Protein AF-0000000078785345 (afdb_homodimer)

Structure (mmCIF, N/CA/C/O backbone):
data_AF-0000000078785345-model_v1
#
loop_
_entity.id
_entity.type
_entity.pdbx_description
1 polymer 'Uncharacterized protein'
#
loop_
_atom_site.group_PDB
_atom_site.id
_atom_site.type_symbol
_atom_site.label_atom_id
_atom_site.label_alt_id
_atom_site.label_comp_id
_atom_site.label_asym_id
_atom_site.label_entity_id
_atom_site.label_seq_id
_atom_site.pdbx_PDB_ins_code
_atom_site.Cartn_x
_atom_site.Cartn_y
_atom_site.Cartn_z
_atom_site.occupancy
_atom_site.B_iso_or_equiv
_atom_site.auth_seq_id
_atom_site.auth_comp_id
_atom_site.auth_asym_id
_atom_site.auth_atom_id
_atom_site.pdbx_PDB_model_num
ATOM 1 N N . MET A 1 1 ? 8.594 7.16 7.617 1 77.56 1 MET A N 1
ATOM 2 C CA . MET A 1 1 ? 7.262 6.992 7.043 1 77.56 1 MET A CA 1
ATOM 3 C C . MET A 1 1 ? 7.348 6.438 5.625 1 77.56 1 MET A C 1
ATOM 5 O O . MET A 1 1 ? 8.234 6.816 4.859 1 77.56 1 MET A O 1
ATOM 9 N N . ARG A 1 2 ? 6.469 5.535 5.301 1 73.75 2 ARG A N 1
ATOM 10 C CA . ARG A 1 2 ? 6.383 5.055 3.926 1 73.75 2 ARG A CA 1
ATOM 11 C C . ARG A 1 2 ? 6.09 6.199 2.963 1 73.75 2 ARG A C 1
ATOM 13 O O . ARG A 1 2 ? 5.27 7.074 3.26 1 73.75 2 ARG A O 1
ATOM 20 N N . ASP A 1 3 ? 6.824 6.133 1.825 1 77.38 3 ASP A N 1
ATOM 21 C CA . ASP A 1 3 ? 6.699 7.203 0.842 1 77.38 3 ASP A CA 1
ATOM 22 C C . ASP A 1 3 ? 5.25 7.367 0.387 1 77.38 3 ASP A C 1
ATOM 24 O O . ASP A 1 3 ? 4.77 8.492 0.212 1 77.38 3 ASP A O 1
ATOM 28 N N . THR A 1 4 ? 4.562 6.332 0.234 1 73.81 4 THR A N 1
ATOM 29 C CA . THR A 1 4 ? 3.178 6.352 -0.228 1 73.81 4 THR A CA 1
ATOM 30 C C . THR A 1 4 ? 2.289 7.102 0.761 1 73.81 4 THR A C 1
ATOM 32 O O . THR A 1 4 ? 1.428 7.883 0.359 1 73.81 4 THR A O 1
ATOM 35 N N . LEU A 1 5 ? 2.523 6.875 2.047 1 80.56 5 LEU A N 1
ATOM 36 C CA . LEU A 1 5 ? 1.732 7.547 3.072 1 80.56 5 LEU A CA 1
ATOM 37 C C . LEU A 1 5 ? 2.027 9.039 3.092 1 80.56 5 LEU A C 1
ATOM 39 O O . LEU A 1 5 ? 1.111 9.859 3.213 1 80.56 5 LEU A O 1
ATOM 43 N N . TYR A 1 6 ? 3.34 9.305 2.969 1 86.31 6 TYR A N 1
ATOM 44 C CA . TYR A 1 6 ? 3.766 10.695 2.949 1 86.31 6 TYR A CA 1
ATOM 45 C C . TYR A 1 6 ? 3.131 11.445 1.783 1 86.31 6 TYR A C 1
ATOM 47 O O . TYR A 1 6 ? 2.586 12.539 1.961 1 86.31 6 TYR A O 1
ATOM 55 N N . ARG A 1 7 ? 3.154 10.828 0.594 1 85 7 ARG A N 1
ATOM 56 C CA . ARG A 1 7 ? 2.602 11.438 -0.608 1 85 7 ARG A CA 1
ATOM 57 C C . ARG A 1 7 ? 1.09 11.602 -0.497 1 85 7 ARG A C 1
ATOM 59 O O . ARG A 1 7 ? 0.527 12.586 -0.97 1 85 7 ARG A O 1
ATOM 66 N N . GLN A 1 8 ? 0.462 10.664 0.1 1 82.19 8 GLN A N 1
ATOM 67 C CA . GLN A 1 8 ? -0.981 10.758 0.297 1 82.19 8 GLN A CA 1
ATOM 68 C C . GLN A 1 8 ? -1.336 11.914 1.23 1 82.19 8 GLN A C 1
ATOM 70 O O . GLN A 1 8 ? -2.311 12.625 0.998 1 82.19 8 GLN A O 1
ATOM 75 N N . MET A 1 9 ? -0.546 12.008 2.287 1 89.88 9 MET A N 1
ATOM 76 C CA . MET A 1 9 ? -0.769 13.117 3.213 1 89.88 9 MET A CA 1
ATOM 77 C C . MET A 1 9 ? -0.655 14.461 2.496 1 89.88 9 MET A C 1
ATOM 79 O O . MET A 1 9 ? -1.538 15.312 2.617 1 89.88 9 MET A O 1
ATOM 83 N N . VAL A 1 10 ? 0.41 14.57 1.732 1 90.38 10 VAL A N 1
ATOM 84 C CA . VAL A 1 10 ? 0.648 15.805 0.986 1 90.38 10 VAL A CA 1
ATOM 85 C C . VAL A 1 10 ? -0.497 16.047 0.004 1 90.38 10 VAL A C 1
ATOM 87 O O . VAL A 1 10 ? -0.98 17.172 -0.133 1 90.38 10 VAL A O 1
ATOM 90 N N . TYR A 1 11 ? -0.892 14.977 -0.67 1 83.38 11 TYR A N 1
ATOM 91 C CA . TYR A 1 11 ? -1.997 15.062 -1.619 1 83.38 11 TYR A CA 1
ATOM 92 C C . TYR A 1 11 ? -3.254 15.602 -0.948 1 83.38 11 TYR A C 1
ATOM 94 O O . TYR A 1 11 ? -3.906 16.5 -1.475 1 83.38 11 TYR A O 1
ATOM 102 N N . TRP A 1 12 ? -3.588 15.102 0.213 1 85.44 12 TRP A N 1
ATOM 103 C CA . TRP A 1 12 ? -4.809 15.508 0.901 1 85.44 12 TRP A CA 1
ATOM 104 C C . TRP A 1 12 ? -4.738 16.969 1.316 1 85.44 12 TRP A C 1
ATOM 106 O O . TRP A 1 12 ? -5.734 17.703 1.229 1 85.44 12 TRP A O 1
ATOM 116 N N . ILE A 1 13 ? -3.635 17.406 1.822 1 92.75 13 ILE A N 1
ATOM 117 C CA . ILE A 1 13 ? -3.473 18.797 2.252 1 92.75 13 ILE A CA 1
ATOM 118 C C . ILE A 1 13 ? -3.652 19.734 1.059 1 92.75 13 ILE A C 1
ATOM 120 O O . ILE A 1 13 ? -4.312 20.766 1.167 1 92.75 13 ILE A O 1
ATOM 124 N N . ARG A 1 14 ? -3.094 19.312 -0.095 1 89.5 14 ARG A N 1
ATOM 125 C CA . ARG A 1 14 ? -3.203 20.125 -1.302 1 89.5 14 ARG A CA 1
ATOM 126 C C . ARG A 1 14 ? -4.641 20.156 -1.812 1 89.5 14 ARG A C 1
ATOM 128 O O . ARG A 1 14 ? -5.141 21.203 -2.213 1 89.5 14 ARG A O 1
ATOM 135 N N . GLU A 1 15 ? -5.262 19 -1.769 1 81.06 15 GLU A N 1
ATOM 136 C CA . GLU A 1 15 ? -6.582 18.828 -2.371 1 81.06 15 GLU A CA 1
ATOM 137 C C . GLU A 1 15 ? -7.652 19.562 -1.56 1 81.06 15 GLU A C 1
ATOM 139 O O . GLU A 1 15 ? -8.578 20.141 -2.127 1 81.06 15 GLU A O 1
ATOM 144 N N . TYR A 1 16 ? -7.527 19.547 -0.223 1 85 16 TYR A N 1
ATOM 145 C CA . TYR A 1 16 ? -8.617 20.016 0.625 1 85 16 TYR A CA 1
ATOM 146 C C . TYR A 1 16 ? -8.164 21.203 1.475 1 85 16 TYR A C 1
ATOM 148 O O . TYR A 1 16 ? -8.719 21.453 2.551 1 85 16 TYR A O 1
ATOM 156 N N . ARG A 1 17 ? -7.195 21.922 1.014 1 90 17 ARG A N 1
ATOM 157 C CA . ARG A 1 17 ? -6.648 23.031 1.794 1 90 17 ARG A CA 1
ATOM 158 C C . ARG A 1 17 ? -7.688 24.125 1.99 1 90 17 ARG A C 1
ATOM 160 O O . ARG A 1 17 ? -8.5 24.391 1.097 1 90 17 ARG A O 1
ATOM 167 N N . THR A 1 18 ? -7.645 24.766 3.082 1 90.69 18 THR A N 1
ATOM 168 C CA . THR A 1 18 ? -8.492 25.906 3.396 1 90.69 18 THR A CA 1
ATOM 169 C C . THR A 1 18 ? -7.656 27.156 3.588 1 90.69 18 THR A C 1
ATOM 171 O O . THR A 1 18 ? -7.812 28.141 2.848 1 90.69 18 THR A O 1
ATOM 174 N N . TRP A 1 19 ? -6.707 27.141 4.5 1 93.56 19 TRP A N 1
ATOM 175 C CA . TRP A 1 19 ? -5.945 28.359 4.785 1 93.56 19 TRP A CA 1
ATOM 176 C C . TRP A 1 19 ? -4.453 28.047 4.875 1 93.56 19 TRP A C 1
ATOM 178 O O . TRP A 1 19 ? -3.629 28.969 4.902 1 93.56 19 TRP A O 1
ATOM 188 N N . ILE A 1 20 ? -4.09 26.766 4.938 1 95.44 20 ILE A N 1
ATOM 189 C CA . ILE A 1 20 ? -2.703 26.328 4.953 1 95.44 20 ILE A CA 1
ATOM 190 C C . ILE A 1 20 ? -2.383 25.578 3.664 1 95.44 20 ILE A C 1
ATOM 192 O O . ILE A 1 20 ? -3.189 24.766 3.189 1 95.44 20 ILE A O 1
ATOM 196 N N . GLU A 1 21 ? -1.239 25.828 3.029 1 95.88 21 GLU A N 1
ATOM 197 C CA . GLU A 1 21 ? -0.808 25.141 1.822 1 95.88 21 GLU A CA 1
ATOM 198 C C . GLU A 1 21 ? 0.562 24.484 2.018 1 95.88 21 GLU A C 1
ATOM 200 O O . GLU A 1 21 ? 1.302 24.859 2.934 1 95.88 21 GLU A O 1
ATOM 205 N N . VAL A 1 22 ? 0.845 23.484 1.19 1 95.38 22 VAL A N 1
ATOM 206 C CA . VAL A 1 22 ? 2.168 22.875 1.138 1 95.38 22 VAL A CA 1
ATOM 207 C C . VAL A 1 22 ? 3.082 23.688 0.228 1 95.38 22 VAL A C 1
ATOM 209 O O . VAL A 1 22 ? 2.789 23.859 -0.958 1 95.38 22 VAL A O 1
ATOM 212 N N . VAL A 1 23 ? 4.172 24.172 0.822 1 96.56 23 VAL A N 1
ATOM 213 C CA . VAL A 1 23 ? 5.141 24.953 0.063 1 96.56 23 VAL A CA 1
ATOM 214 C C . VAL A 1 23 ? 6.207 24.031 -0.522 1 96.56 23 VAL A C 1
ATOM 216 O O . VAL A 1 23 ? 6.641 24.219 -1.661 1 96.56 23 VAL A O 1
ATOM 219 N N . ASP A 1 24 ? 6.648 23.125 0.26 1 94.81 24 ASP A N 1
ATOM 220 C CA . ASP A 1 24 ? 7.688 22.188 -0.138 1 94.81 24 ASP A CA 1
ATOM 221 C C . ASP A 1 24 ? 7.504 20.844 0.558 1 94.81 24 ASP A C 1
ATOM 223 O O . ASP A 1 24 ? 7.242 20.797 1.762 1 94.81 24 ASP A O 1
ATOM 227 N N . ASP A 1 25 ? 7.543 19.797 -0.196 1 93.62 25 ASP A N 1
ATOM 228 C CA . ASP A 1 25 ? 7.371 18.453 0.371 1 93.62 25 ASP A CA 1
ATOM 229 C C . ASP A 1 25 ? 8.586 17.578 0.081 1 93.62 25 ASP A C 1
ATOM 231 O O . ASP A 1 25 ? 8.539 16.359 0.279 1 93.62 25 ASP A O 1
ATOM 235 N N . ASN A 1 26 ? 9.672 18.125 -0.452 1 89.38 26 ASN A N 1
ATOM 236 C CA . ASN A 1 26 ? 10.859 17.375 -0.818 1 89.38 26 ASN A CA 1
ATOM 237 C C . ASN A 1 26 ? 12.133 18.109 -0.419 1 89.38 26 ASN A C 1
ATOM 239 O O . ASN A 1 26 ? 13.148 18.031 -1.111 1 89.38 26 ASN A O 1
ATOM 243 N N . PHE A 1 27 ? 11.969 18.797 0.661 1 88.19 27 PHE A N 1
ATOM 244 C CA . PHE A 1 27 ? 13.062 19.547 1.272 1 88.19 27 PHE A CA 1
ATOM 245 C C . PHE A 1 27 ? 13.766 18.703 2.33 1 88.19 27 PHE A C 1
ATOM 247 O O . PHE A 1 27 ? 13.117 18.078 3.162 1 88.19 27 PHE A O 1
ATOM 254 N N . TYR A 1 28 ? 15.156 18.516 2.135 1 90.06 28 TYR A N 1
ATOM 255 C CA . TYR A 1 28 ? 15.898 17.766 3.139 1 90.06 28 TYR A CA 1
ATOM 256 C C . TYR A 1 28 ? 16.719 18.688 4.031 1 90.06 28 TYR A C 1
ATOM 258 O O . TYR A 1 28 ? 17.328 19.641 3.547 1 90.06 28 TYR A O 1
ATOM 266 N N . LYS A 1 29 ? 16.656 18.484 5.324 1 90.88 29 LYS A N 1
ATOM 267 C CA . LYS A 1 29 ? 17.344 19.312 6.32 1 90.88 29 LYS A CA 1
ATOM 268 C C . LYS A 1 29 ? 17.953 18.438 7.418 1 90.88 29 LYS A C 1
ATOM 270 O O . LYS A 1 29 ? 17.438 17.359 7.719 1 90.88 29 LYS A O 1
ATOM 275 N N . GLU A 1 30 ? 19.031 18.922 7.922 1 91.69 30 GLU A N 1
ATOM 276 C CA . GLU A 1 30 ? 19.672 18.234 9.039 1 91.69 30 GLU A CA 1
ATOM 277 C C . GLU A 1 30 ? 19.062 18.672 10.367 1 91.69 30 GLU A C 1
ATOM 279 O O . GLU A 1 30 ? 18.781 19.859 10.586 1 91.69 30 GLU A O 1
ATOM 284 N N . TYR A 1 31 ? 18.75 17.703 11.195 1 91.81 31 TYR A N 1
ATOM 285 C CA . TYR A 1 31 ? 18.203 17.953 12.523 1 91.81 31 TYR A CA 1
ATOM 286 C C . TYR A 1 31 ? 19.062 17.297 13.602 1 91.81 31 TYR A C 1
ATOM 288 O O . TYR A 1 31 ? 19.594 16.203 13.398 1 91.81 31 TYR A O 1
ATOM 296 N N . 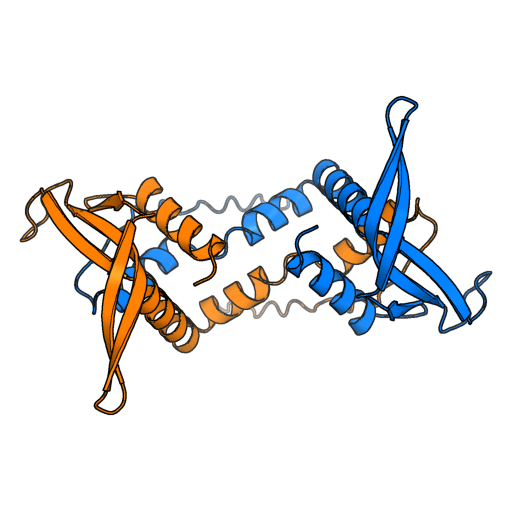ALA A 1 32 ? 19.188 18.047 14.703 1 91.25 32 ALA A N 1
ATOM 297 C CA . ALA A 1 32 ? 19.859 17.469 15.875 1 91.25 32 ALA A CA 1
ATOM 298 C C . ALA A 1 32 ? 18.859 16.781 16.797 1 91.25 32 ALA A C 1
ATOM 300 O O . ALA A 1 32 ? 17.844 17.359 17.172 1 91.25 32 ALA A O 1
ATOM 301 N N . LEU A 1 33 ? 19.062 15.469 17 1 88.12 33 LEU A N 1
ATOM 302 C CA . LEU A 1 33 ? 18.219 14.695 17.906 1 88.12 33 LEU A CA 1
ATOM 303 C C . LEU A 1 33 ? 18.984 14.312 19.172 1 88.12 33 LEU A C 1
ATOM 305 O O . LEU A 1 33 ? 20.141 13.875 19.094 1 88.12 33 LEU A O 1
ATOM 309 N N . SER A 1 34 ? 18.438 14.688 20.266 1 86.69 34 SER A N 1
ATOM 310 C CA . SER A 1 34 ? 19.078 14.328 21.531 1 86.69 34 SER A CA 1
ATOM 311 C C . SER A 1 34 ? 18.578 12.984 22.047 1 86.69 34 SER A C 1
ATOM 313 O O . SER A 1 34 ? 17.375 12.773 22.203 1 86.69 34 SER A O 1
ATOM 315 N N . ARG A 1 35 ? 19.469 12.039 22.016 1 78.94 35 ARG A N 1
ATOM 316 C CA . ARG A 1 35 ? 19.156 10.727 22.578 1 78.94 35 ARG A CA 1
ATOM 317 C C . ARG A 1 35 ? 20.156 10.328 23.656 1 78.94 35 ARG A C 1
ATOM 319 O O . ARG A 1 35 ? 21.359 10.25 23.391 1 78.94 35 ARG A O 1
ATOM 326 N N . ASN A 1 36 ? 19.594 10.055 24.859 1 85.06 36 ASN A N 1
ATOM 327 C CA . ASN A 1 36 ? 20.391 9.602 25.984 1 85.06 36 ASN A CA 1
ATOM 328 C C . ASN A 1 36 ? 21.609 10.5 26.203 1 85.06 36 ASN A C 1
ATOM 330 O O . ASN A 1 36 ? 22.719 10.016 26.375 1 85.06 36 ASN A O 1
ATOM 334 N N . GLY A 1 37 ? 21.5 11.766 26.094 1 83.69 37 GLY A N 1
ATOM 335 C CA . GLY A 1 37 ? 22.578 12.688 26.406 1 83.69 37 GLY A CA 1
ATOM 336 C C . GLY A 1 37 ? 23.484 12.953 25.219 1 83.69 37 GLY A C 1
ATOM 337 O O . GLY A 1 37 ? 24.406 13.766 25.312 1 83.69 37 GLY A O 1
ATOM 338 N N . TYR A 1 38 ? 23.297 12.211 24.156 1 89.75 38 TYR A N 1
ATOM 339 C CA . TYR A 1 38 ? 24.094 12.43 22.953 1 89.75 38 TYR A CA 1
ATOM 340 C C . TYR A 1 38 ? 23.266 13.094 21.859 1 89.75 38 TYR A C 1
ATOM 342 O O . TYR A 1 38 ? 22.047 12.891 21.797 1 89.75 38 TYR A O 1
ATOM 350 N N . ILE A 1 39 ? 23.969 13.961 21.156 1 89.94 39 ILE A N 1
ATOM 351 C CA . ILE A 1 39 ? 23.312 14.617 20.031 1 89.94 39 ILE A CA 1
ATOM 352 C C . ILE A 1 39 ? 23.641 13.891 18.734 1 89.94 39 ILE A C 1
ATOM 354 O O . ILE A 1 39 ? 24.812 13.68 18.422 1 89.94 39 ILE A O 1
ATOM 358 N N . ASN A 1 40 ? 22.656 13.422 18.125 1 88.44 40 ASN A N 1
ATOM 359 C CA . ASN A 1 40 ? 22.781 12.828 16.797 1 88.44 40 ASN A CA 1
ATOM 360 C C . ASN A 1 40 ? 22.156 13.711 15.734 1 88.44 40 ASN A C 1
ATOM 362 O O . ASN A 1 40 ? 21.141 14.383 15.984 1 88.44 40 ASN A O 1
ATOM 366 N N . TYR A 1 41 ? 22.938 13.703 14.562 1 88.81 41 TYR A N 1
ATOM 367 C CA . TYR A 1 41 ? 22.406 14.469 13.438 1 88.81 41 TYR A CA 1
ATOM 368 C C . TYR A 1 41 ? 21.781 13.547 12.391 1 88.81 41 TYR A C 1
ATOM 370 O O . TYR A 1 41 ? 22.328 12.484 12.094 1 88.81 41 TYR A O 1
ATOM 378 N N . ILE A 1 42 ? 20.562 13.984 12.008 1 89.5 42 ILE A N 1
ATOM 379 C CA . ILE A 1 42 ? 19.906 13.203 10.961 1 89.5 42 ILE A CA 1
ATOM 380 C C . ILE A 1 42 ? 19.438 14.133 9.844 1 89.5 42 ILE A C 1
ATOM 382 O O . ILE A 1 42 ? 19.047 15.273 10.094 1 89.5 42 ILE A O 1
ATOM 386 N N . VAL A 1 43 ? 19.594 13.609 8.625 1 90.06 43 VAL A N 1
ATOM 387 C CA . VAL A 1 43 ? 18.984 14.297 7.496 1 90.06 43 VAL A CA 1
ATOM 388 C C . VAL A 1 43 ? 17.578 13.742 7.254 1 90.06 43 VAL A C 1
ATOM 390 O O . VAL A 1 43 ? 17.391 12.531 7.121 1 90.06 43 VAL A O 1
ATOM 393 N N . SER A 1 44 ? 16.609 14.648 7.293 1 90.94 44 SER A N 1
ATOM 394 C CA . SER A 1 44 ? 15.219 14.219 7.148 1 90.94 44 SER A CA 1
ATOM 395 C C . SER A 1 44 ? 14.508 15.023 6.066 1 90.94 44 SER A C 1
ATOM 397 O O . SER A 1 44 ? 14.703 16.234 5.953 1 90.94 44 SER A O 1
ATOM 399 N N . ARG A 1 45 ? 13.766 14.258 5.238 1 90.94 45 ARG A N 1
ATOM 400 C CA . ARG A 1 45 ? 12.781 14.961 4.426 1 90.94 45 ARG A CA 1
ATOM 401 C C . ARG A 1 45 ? 11.883 15.836 5.293 1 90.94 45 ARG A C 1
ATOM 403 O O . ARG A 1 45 ? 11.469 15.422 6.383 1 90.94 45 ARG A O 1
ATOM 410 N N . THR A 1 46 ? 11.617 17.109 4.852 1 95.25 46 THR A N 1
ATOM 411 C CA . THR A 1 46 ? 10.93 18.078 5.691 1 95.25 46 THR A CA 1
ATOM 412 C C . THR A 1 46 ? 9.766 18.719 4.938 1 95.25 46 THR A C 1
ATOM 414 O O . THR A 1 46 ? 9.953 19.234 3.83 1 95.25 46 THR A O 1
ATOM 417 N N . LEU A 1 47 ? 8.562 18.594 5.531 1 96.56 47 LEU A N 1
ATOM 418 C CA . LEU A 1 47 ? 7.371 19.219 4.973 1 96.56 47 LEU A CA 1
ATOM 419 C C . LEU A 1 47 ? 7.281 20.688 5.383 1 96.56 47 LEU A C 1
ATOM 421 O O . LEU A 1 47 ? 7.41 21.016 6.562 1 96.56 47 LEU A O 1
ATOM 425 N N . VAL A 1 48 ? 7.113 21.516 4.441 1 96.88 48 VAL A N 1
ATOM 426 C CA . VAL A 1 48 ? 6.969 22.953 4.73 1 96.88 48 VAL A CA 1
ATOM 427 C C . VAL A 1 48 ? 5.535 23.391 4.438 1 96.88 48 VAL A C 1
ATOM 429 O O . VAL A 1 48 ? 5.055 23.25 3.309 1 96.88 48 VAL A O 1
ATOM 432 N N . LEU A 1 49 ? 4.871 23.875 5.496 1 97.25 49 LEU A N 1
ATOM 433 C CA . LEU A 1 49 ? 3.521 24.422 5.395 1 97.25 49 LEU A CA 1
ATOM 434 C C . LEU A 1 49 ? 3.531 25.938 5.543 1 97.25 49 LEU A C 1
ATOM 436 O O . LEU A 1 49 ? 4.41 26.5 6.203 1 97.25 49 LEU A O 1
ATOM 440 N N . ARG A 1 50 ? 2.559 26.578 4.898 1 97.38 50 ARG A N 1
ATOM 441 C CA . ARG A 1 50 ? 2.471 28.031 4.957 1 97.38 50 ARG A CA 1
ATOM 442 C C . ARG A 1 50 ? 1.019 28.484 5.035 1 97.38 50 ARG A C 1
ATOM 444 O O . ARG A 1 50 ? 0.146 27.922 4.375 1 97.38 50 ARG A O 1
ATOM 451 N N . VAL A 1 51 ? 0.827 29.516 5.82 1 95.81 51 VAL A N 1
ATOM 452 C CA . VAL A 1 51 ? -0.465 30.203 5.84 1 95.81 51 VAL A CA 1
ATOM 453 C C . VAL A 1 51 ? -0.661 30.984 4.539 1 95.81 51 VAL A C 1
ATOM 455 O O . VAL A 1 51 ? 0.1 31.906 4.242 1 95.81 51 VAL A O 1
ATOM 458 N N . TYR A 1 52 ? -1.67 30.609 3.76 1 94.88 52 TYR A N 1
ATOM 459 C CA . TYR A 1 52 ? -1.846 31.328 2.5 1 94.88 52 TYR A CA 1
ATOM 460 C C . TYR A 1 52 ? -3.086 32.219 2.547 1 94.88 52 TYR A C 1
ATOM 462 O O . TYR A 1 52 ? -3.279 33.062 1.674 1 94.88 52 TYR A O 1
ATOM 470 N N . LYS A 1 53 ? -3.916 32.031 3.576 1 93.12 53 LYS A N 1
ATOM 471 C CA . LYS A 1 53 ? -5.035 32.906 3.92 1 93.12 53 LYS A CA 1
ATOM 472 C C . LYS A 1 53 ? -5.051 33.219 5.414 1 93.12 53 LYS A C 1
ATOM 474 O O . LYS A 1 53 ? -4.953 32.312 6.242 1 93.12 53 LYS A O 1
ATOM 479 N N . ASP A 1 54 ? -5.23 34.469 5.727 1 90 54 ASP A N 1
ATOM 480 C CA . ASP A 1 54 ? -5.246 34.875 7.133 1 90 54 ASP A CA 1
ATOM 481 C C . ASP A 1 54 ? -6.305 34.094 7.91 1 90 54 ASP A C 1
ATOM 483 O O . ASP A 1 54 ? -7.406 33.875 7.41 1 90 54 ASP A O 1
ATOM 487 N N . LYS A 1 55 ? -5.793 33.719 9.109 1 89.88 55 LYS A N 1
ATOM 488 C CA . LYS A 1 55 ? -6.707 33 10 1 89.88 55 LYS A CA 1
ATOM 489 C C . LYS A 1 55 ? -6.418 33.344 11.461 1 89.88 55 LYS A C 1
ATOM 491 O O . LYS A 1 55 ? -5.461 32.812 12.047 1 89.88 55 LYS A O 1
ATOM 496 N N . GLY A 1 56 ? -7.25 34.125 11.992 1 89.38 56 GLY A N 1
ATOM 497 C CA . GLY A 1 56 ? -7.059 34.5 13.375 1 89.38 56 GLY A CA 1
ATOM 498 C C . GLY A 1 56 ? -5.707 35.156 13.633 1 89.38 56 GLY A C 1
ATOM 499 O O . GLY A 1 56 ? -5.355 36.156 12.992 1 89.38 56 GLY A O 1
ATOM 500 N N . SER A 1 57 ? -5 34.438 14.469 1 91.25 57 SER A N 1
ATOM 501 C CA . SER A 1 57 ? -3.701 34.938 14.891 1 91.25 57 SER A CA 1
ATOM 502 C C . SER A 1 57 ? -2.605 34.562 13.914 1 91.25 57 SER A C 1
ATOM 504 O O . SER A 1 57 ? -1.454 34.969 14.055 1 91.25 57 SER A O 1
ATOM 506 N N . TYR A 1 58 ? -2.926 33.812 12.922 1 92.19 58 TYR A N 1
ATOM 507 C CA . TYR A 1 58 ? -1.929 33.344 11.953 1 92.19 58 TYR A CA 1
ATOM 508 C C . TYR A 1 58 ? -1.915 34.25 10.734 1 92.19 58 TYR A C 1
ATOM 510 O O . TYR A 1 58 ? -2.91 34.344 10.008 1 92.19 58 TYR A O 1
ATOM 518 N N . ALA A 1 59 ? -0.866 34.906 10.555 1 94 59 ALA A N 1
ATOM 519 C CA . ALA A 1 59 ? -0.728 35.844 9.43 1 94 59 ALA A CA 1
ATOM 520 C C . ALA A 1 59 ? -0.323 35.094 8.156 1 94 59 ALA A C 1
ATOM 522 O O . ALA A 1 59 ? 0.442 34.125 8.211 1 94 59 ALA A O 1
ATOM 523 N N . LYS A 1 60 ? -0.799 35.625 7.113 1 95.25 60 LYS A N 1
ATOM 524 C CA . LYS A 1 60 ? -0.37 35.094 5.816 1 95.25 60 LYS A CA 1
ATOM 525 C C . LYS A 1 60 ? 1.151 35.125 5.695 1 95.25 60 LYS A C 1
ATOM 527 O O . LYS A 1 60 ? 1.802 36.094 6.09 1 95.25 60 LYS A O 1
ATOM 532 N N . GLY A 1 61 ? 1.674 33.969 5.207 1 95.19 61 GLY A N 1
ATOM 533 C CA . GLY A 1 61 ? 3.113 33.906 5.012 1 95.19 61 GLY A CA 1
ATOM 534 C C . GLY A 1 61 ? 3.828 33.156 6.113 1 95.19 61 GLY A C 1
ATOM 535 O O . GLY A 1 61 ? 4.961 32.688 5.934 1 95.19 61 GLY A O 1
ATOM 536 N N . MET A 1 62 ? 3.176 33.031 7.383 1 95.88 62 MET A N 1
ATOM 537 C CA . MET A 1 62 ? 3.744 32.219 8.453 1 95.88 62 MET A CA 1
ATOM 538 C C . MET A 1 62 ? 3.965 30.797 7.984 1 95.88 62 MET A C 1
ATOM 540 O O . MET A 1 62 ? 3.125 30.219 7.281 1 95.88 62 MET A O 1
ATOM 544 N N . THR A 1 63 ? 5.141 30.234 8.359 1 96.31 63 THR A N 1
ATOM 545 C CA . THR A 1 63 ? 5.477 28.906 7.867 1 96.31 63 THR A CA 1
ATOM 546 C C . THR A 1 63 ? 5.793 27.953 9.023 1 96.31 63 THR A C 1
ATOM 548 O O . THR A 1 63 ? 6.184 28.406 10.102 1 96.31 63 THR A O 1
ATOM 551 N N . TRP A 1 64 ? 5.461 26.703 8.875 1 95.75 64 TRP A N 1
ATOM 552 C CA . TRP A 1 64 ? 5.879 25.625 9.758 1 95.75 64 TRP A CA 1
ATOM 553 C C . TRP A 1 64 ? 6.703 24.594 8.992 1 95.75 64 TRP A C 1
ATOM 555 O O . TRP A 1 64 ? 6.422 24.297 7.832 1 95.75 64 TRP A O 1
ATOM 565 N N . THR A 1 65 ? 7.781 24.094 9.578 1 95.56 65 THR A N 1
ATOM 566 C CA . THR A 1 65 ? 8.586 22.984 9.055 1 95.56 65 THR A CA 1
ATOM 567 C C . THR A 1 65 ? 8.398 21.734 9.906 1 95.56 65 THR A C 1
ATOM 569 O O . THR A 1 65 ? 8.562 21.781 11.125 1 95.56 65 THR A O 1
ATOM 572 N N . ILE A 1 66 ? 8.031 20.672 9.266 1 96.56 66 ILE A N 1
ATOM 573 C CA . ILE A 1 66 ? 7.754 19.422 9.969 1 96.56 66 ILE A CA 1
ATOM 574 C C . ILE A 1 66 ? 8.648 18.312 9.414 1 96.56 66 ILE A C 1
ATOM 576 O O . ILE A 1 66 ? 8.375 17.766 8.344 1 96.56 66 ILE A O 1
ATOM 580 N N . PRO A 1 67 ? 9.664 17.953 10.164 1 95.12 67 PRO A N 1
ATOM 581 C CA . PRO A 1 67 ? 10.516 16.859 9.672 1 95.12 67 PRO A CA 1
ATOM 582 C C . PRO A 1 67 ? 9.789 15.516 9.641 1 95.12 67 PRO A C 1
ATOM 584 O O . PRO A 1 67 ? 8.953 15.242 10.5 1 95.12 67 PRO A O 1
ATOM 587 N N . GLU A 1 68 ? 10.172 14.641 8.656 1 94.44 68 GLU A N 1
ATOM 588 C CA . GLU A 1 68 ? 9.508 13.359 8.438 1 94.44 68 GLU A CA 1
ATOM 589 C C . GLU A 1 68 ? 9.594 12.477 9.68 1 94.44 68 GLU A C 1
ATOM 591 O O . GLU A 1 68 ? 8.672 11.711 9.977 1 94.44 68 GLU A O 1
ATOM 596 N N . HIS A 1 69 ? 10.688 12.578 10.445 1 90.94 69 HIS A N 1
ATOM 597 C CA . HIS A 1 69 ? 10.797 11.727 11.625 1 90.94 69 HIS A CA 1
ATOM 598 C C . HIS A 1 69 ? 9.75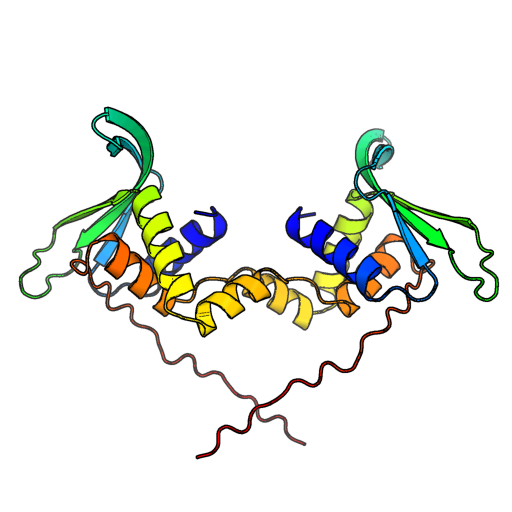 12.102 12.672 1 90.94 69 HIS A C 1
ATOM 600 O O . HIS A 1 69 ? 9.312 11.25 13.445 1 90.94 69 HIS A O 1
ATOM 606 N N . LYS A 1 70 ? 9.328 13.375 12.758 1 94.31 70 LYS A N 1
ATOM 607 C CA . LYS A 1 70 ? 8.234 13.773 13.633 1 94.31 70 LYS A CA 1
ATOM 608 C C . LYS A 1 70 ? 6.898 13.242 13.117 1 94.31 70 LYS A C 1
ATOM 610 O O . LYS A 1 70 ? 6.027 12.859 13.898 1 94.31 70 LYS A O 1
ATOM 615 N N . LEU A 1 71 ? 6.762 13.211 11.773 1 95.38 71 LEU A N 1
ATOM 616 C CA . LEU A 1 71 ? 5.566 12.625 11.172 1 95.38 71 LEU A CA 1
ATOM 617 C C . LEU A 1 71 ? 5.477 11.133 11.469 1 95.38 71 LEU A C 1
ATOM 619 O O . LEU A 1 71 ? 4.395 10.617 11.734 1 95.38 71 LEU A O 1
ATOM 623 N N . ASP A 1 72 ? 6.609 10.461 11.445 1 91.12 72 ASP A N 1
ATOM 624 C CA . ASP A 1 72 ? 6.668 9.039 11.758 1 91.12 72 ASP A CA 1
ATOM 625 C C . ASP A 1 72 ? 6.23 8.773 13.195 1 91.12 72 ASP A C 1
ATOM 627 O O . ASP A 1 72 ? 5.488 7.82 13.453 1 91.12 72 ASP A O 1
ATOM 631 N N . LYS A 1 73 ? 6.711 9.633 14.062 1 92.5 73 LYS A N 1
ATOM 632 C CA . LYS A 1 73 ? 6.336 9.484 15.469 1 92.5 73 LYS A CA 1
ATOM 633 C C . LYS A 1 73 ? 4.844 9.742 15.664 1 92.5 73 LYS A C 1
ATOM 635 O O . LYS A 1 73 ? 4.191 9.047 16.453 1 92.5 73 LYS A O 1
ATOM 640 N N . ALA A 1 74 ? 4.348 10.742 14.992 1 95.62 74 ALA A N 1
ATOM 641 C CA . ALA A 1 74 ? 2.924 11.062 15.055 1 95.62 74 ALA A CA 1
ATOM 642 C C . ALA A 1 74 ? 2.078 9.906 14.516 1 95.62 74 ALA A C 1
ATOM 644 O O . ALA A 1 74 ? 1.047 9.562 15.102 1 95.62 74 ALA A O 1
ATOM 645 N N . LEU A 1 75 ? 2.484 9.281 13.375 1 91.94 75 LEU A N 1
ATOM 646 C CA . LEU A 1 75 ? 1.794 8.141 12.781 1 91.94 75 LEU A CA 1
ATOM 647 C C . LEU A 1 75 ? 1.753 6.969 13.758 1 91.94 75 LEU A C 1
ATOM 649 O O . LEU A 1 75 ? 0.715 6.32 13.914 1 91.94 75 LEU A O 1
ATOM 653 N N . ALA A 1 76 ? 2.877 6.738 14.422 1 90.19 76 ALA A N 1
ATOM 654 C CA . ALA A 1 76 ? 2.953 5.648 15.391 1 90.19 76 ALA A CA 1
ATOM 655 C C . ALA A 1 76 ? 2.01 5.895 16.562 1 90.19 76 ALA A C 1
ATOM 657 O O . ALA A 1 76 ? 1.326 4.973 17.016 1 90.19 76 ALA A O 1
ATOM 658 N N . ALA A 1 77 ? 1.98 7.105 17 1 93.81 77 ALA A N 1
ATOM 659 C CA . ALA A 1 77 ? 1.092 7.465 18.109 1 93.81 77 ALA A CA 1
ATOM 660 C C . ALA A 1 77 ? -0.372 7.32 17.703 1 93.81 77 ALA A C 1
ATOM 662 O O . ALA A 1 77 ? -1.186 6.797 18.469 1 93.81 77 ALA A O 1
ATOM 663 N N . TYR A 1 78 ? -0.645 7.793 16.531 1 92.44 78 TYR A N 1
ATOM 664 C CA . TYR A 1 78 ? -2.006 7.711 16.016 1 92.44 78 TYR A CA 1
ATOM 665 C C . TYR A 1 78 ? -2.461 6.262 15.891 1 92.44 78 TYR A C 1
ATOM 667 O O . TYR A 1 78 ? -3.596 5.93 16.25 1 92.44 78 TYR A O 1
ATOM 675 N N . ARG A 1 79 ? -1.605 5.355 15.422 1 87.19 79 ARG A N 1
ATOM 676 C CA . ARG A 1 79 ? -1.897 3.932 15.289 1 87.19 79 ARG A CA 1
ATOM 677 C C . ARG A 1 79 ? -2.195 3.311 16.656 1 87.19 79 ARG A C 1
ATOM 679 O O . ARG A 1 79 ? -3.055 2.434 16.766 1 87.19 79 ARG A O 1
ATOM 686 N N . LYS A 1 80 ? -1.519 3.811 17.609 1 90.44 80 LYS A N 1
ATOM 687 C CA . LYS A 1 80 ? -1.705 3.293 18.969 1 90.44 80 LYS A CA 1
ATOM 688 C C . LYS A 1 80 ? -3.021 3.781 19.562 1 90.44 80 LYS A C 1
ATOM 690 O O . LYS A 1 80 ? -3.662 3.064 20.328 1 90.44 80 LYS A O 1
ATOM 695 N N . GLN A 1 81 ? -3.398 4.969 19.156 1 91.38 81 GLN A N 1
ATOM 696 C CA . GLN A 1 81 ? -4.543 5.637 19.766 1 91.38 81 GLN A CA 1
ATOM 697 C C . GLN A 1 81 ? -5.84 5.262 19.047 1 91.38 81 GLN A C 1
ATOM 699 O O . GLN A 1 81 ? -6.91 5.254 19.656 1 91.38 81 GLN A O 1
ATOM 704 N N . GLU A 1 82 ? -5.688 5.109 17.781 1 89.81 82 GLU A N 1
ATOM 705 C CA . GLU A 1 82 ? -6.879 4.902 16.969 1 89.81 82 GLU A CA 1
ATOM 706 C C . GLU A 1 82 ? -6.898 3.496 16.375 1 89.81 82 GLU A C 1
ATOM 708 O O . GLU A 1 82 ? -6.352 3.27 15.289 1 89.81 82 GLU A O 1
ATOM 713 N N . HIS A 1 83 ? -7.746 2.654 16.891 1 83.44 83 HIS A N 1
ATOM 714 C CA . HIS A 1 83 ? -7.793 1.243 16.516 1 83.44 83 HIS A CA 1
ATOM 715 C C . HIS A 1 83 ? -8.305 1.064 15.086 1 83.44 83 HIS A C 1
ATOM 717 O O . HIS A 1 83 ? -7.812 0.207 14.352 1 83.44 83 HIS A O 1
ATOM 723 N N . THR A 1 84 ? -9.273 1.941 14.742 1 75.81 84 THR A N 1
ATOM 724 C CA . THR A 1 84 ? -9.828 1.837 13.398 1 75.81 84 THR A CA 1
ATOM 725 C C . THR A 1 84 ? -8.773 2.172 12.352 1 75.81 84 THR A C 1
ATOM 727 O O . THR A 1 84 ? -8.727 1.547 11.289 1 75.81 84 THR A O 1
ATOM 730 N N . PHE A 1 85 ? -7.996 3.154 12.672 1 82.81 85 PHE A N 1
ATOM 731 C CA . PHE A 1 85 ? -6.914 3.521 11.766 1 82.81 85 PHE A CA 1
ATOM 732 C C . PHE A 1 85 ? -5.883 2.402 11.672 1 82.81 85 PHE A C 1
ATOM 734 O O . PHE A 1 85 ? -5.438 2.051 10.578 1 82.81 85 PHE A O 1
ATOM 741 N N . LYS A 1 86 ? -5.559 1.869 12.805 1 77.5 86 LYS A N 1
ATOM 742 C CA . LYS A 1 86 ? -4.598 0.769 12.852 1 77.5 86 LYS A CA 1
ATOM 743 C C . LYS A 1 86 ? -5.047 -0.389 11.969 1 77.5 86 LYS A C 1
ATOM 745 O O . LYS A 1 86 ? -4.254 -0.928 11.195 1 77.5 86 LYS A O 1
ATOM 750 N N . GLN A 1 87 ? -6.246 -0.692 12.055 1 70.12 87 GLN A N 1
ATOM 751 C CA . GLN A 1 87 ? -6.789 -1.811 11.297 1 70.12 87 GLN A CA 1
ATOM 752 C C . GLN A 1 87 ? -6.812 -1.495 9.797 1 70.12 87 GLN A C 1
ATOM 754 O O . GLN A 1 87 ? -6.492 -2.354 8.977 1 70.12 87 GLN A O 1
ATOM 759 N N . ARG A 1 88 ? -7.188 -0.219 9.523 1 70.19 88 ARG A N 1
ATOM 760 C CA . ARG A 1 88 ? -7.25 0.189 8.125 1 70.19 88 ARG A CA 1
ATOM 761 C C . ARG A 1 88 ? -5.875 0.124 7.473 1 70.19 88 ARG A C 1
ATOM 763 O O . ARG A 1 88 ? -5.738 -0.354 6.344 1 70.19 88 ARG A O 1
ATOM 770 N N . ILE A 1 89 ? -4.961 0.608 8.195 1 69.06 89 ILE A N 1
ATOM 771 C CA . ILE A 1 89 ? -3.605 0.631 7.656 1 69.06 89 ILE A CA 1
ATOM 772 C C . ILE A 1 89 ? -3.096 -0.797 7.484 1 69.06 89 ILE A C 1
ATOM 774 O O . ILE A 1 89 ? -2.398 -1.1 6.512 1 69.06 89 ILE A O 1
ATOM 778 N N . LYS A 1 90 ? -3.475 -1.568 8.422 1 63.12 90 LYS A N 1
ATOM 779 C CA . LYS A 1 90 ? -3.094 -2.975 8.328 1 63.12 90 LYS A CA 1
ATOM 780 C C . LYS A 1 90 ? -3.756 -3.645 7.129 1 63.12 90 LYS A C 1
ATOM 782 O O . LYS A 1 90 ? -3.113 -4.406 6.402 1 63.12 90 LYS A O 1
ATOM 787 N N . LYS A 1 91 ? -5.047 -3.363 7.031 1 58.22 91 LYS A N 1
ATOM 788 C CA . LYS A 1 91 ? -5.824 -3.965 5.953 1 58.22 91 LYS A CA 1
ATOM 789 C C . LYS A 1 91 ? -5.422 -3.396 4.598 1 58.22 91 LYS A C 1
ATOM 791 O O . LYS A 1 91 ? -5.438 -4.109 3.59 1 58.22 91 LYS A O 1
ATOM 796 N N . ALA A 1 92 ? -5.383 -2.021 4.66 1 55.88 92 ALA A N 1
ATOM 797 C CA . ALA A 1 92 ? -4.949 -1.376 3.424 1 55.88 92 ALA A CA 1
ATOM 798 C C . ALA A 1 92 ? -3.637 -1.969 2.924 1 55.88 92 ALA A C 1
ATOM 800 O O . ALA A 1 92 ? -3.365 -1.968 1.722 1 55.88 92 ALA A O 1
ATOM 801 N N . ALA A 1 93 ? -3.084 -2.457 4.016 1 55.38 93 ALA A N 1
ATOM 802 C CA . ALA A 1 93 ? -1.836 -3.121 3.646 1 55.38 93 ALA A CA 1
ATOM 803 C C . ALA A 1 93 ? -2.107 -4.402 2.859 1 55.38 93 ALA A C 1
ATOM 805 O O . ALA A 1 93 ? -1.242 -4.883 2.125 1 55.38 93 ALA A O 1
ATOM 806 N N . ILE A 1 94 ? -3.465 -4.797 3.029 1 56.09 94 ILE A N 1
ATOM 807 C CA . ILE A 1 94 ? -3.82 -6.027 2.33 1 56.09 94 ILE A CA 1
ATOM 808 C C . ILE A 1 94 ? -4.539 -5.691 1.026 1 56.09 94 ILE A C 1
ATOM 810 O O . ILE A 1 94 ? -5.734 -5.379 1.031 1 56.09 94 ILE A O 1
ATOM 814 N N . TYR A 1 95 ? -3.881 -5.621 -0.023 1 66.31 95 TYR A N 1
ATOM 815 C CA . TYR A 1 95 ? -4.328 -5.18 -1.34 1 66.31 95 TYR A CA 1
ATOM 816 C C . TYR A 1 95 ? -4.867 -6.348 -2.154 1 66.31 95 TYR A C 1
ATOM 818 O O . TYR A 1 95 ? -5.762 -6.172 -2.986 1 66.31 95 TYR A O 1
ATOM 826 N N . LEU A 1 96 ? -4.465 -7.48 -1.721 1 76.38 96 LEU A N 1
ATOM 827 C CA . LEU A 1 96 ? -4.781 -8.633 -2.553 1 76.38 96 LEU A CA 1
ATOM 828 C C . LEU A 1 96 ? -5.582 -9.672 -1.768 1 76.38 96 LEU A C 1
ATOM 830 O O . LEU A 1 96 ? -5.18 -10.078 -0.675 1 76.38 96 LEU A O 1
ATOM 834 N N . SER A 1 97 ? -6.832 -9.914 -2.125 1 77.56 97 SER A N 1
ATOM 835 C CA . SER A 1 97 ? -7.621 -10.977 -1.509 1 77.56 97 SER A CA 1
ATOM 836 C C . SER A 1 97 ? -7.168 -12.352 -1.984 1 77.56 97 SER A C 1
ATOM 838 O O . SER A 1 97 ? -6.453 -12.461 -2.982 1 77.56 97 SER A O 1
ATOM 840 N N . PRO A 1 98 ? -7.617 -13.32 -1.295 1 83.62 98 PRO A N 1
ATOM 841 C CA . PRO A 1 98 ? -7.344 -14.672 -1.784 1 83.62 98 PRO A CA 1
ATOM 842 C C . PRO A 1 98 ? -7.898 -14.914 -3.186 1 83.62 98 PRO A C 1
ATOM 844 O O . PRO A 1 98 ? -7.262 -15.602 -3.994 1 83.62 98 PRO A O 1
ATOM 847 N N . ARG A 1 99 ? -8.992 -14.383 -3.459 1 86.62 99 ARG A N 1
ATOM 848 C CA . ARG A 1 99 ? -9.578 -14.523 -4.785 1 86.62 99 ARG A CA 1
ATOM 849 C C . ARG A 1 99 ? -8.703 -13.859 -5.844 1 86.62 99 ARG A C 1
ATOM 851 O O . ARG A 1 99 ? -8.539 -14.391 -6.945 1 86.62 99 ARG A O 1
ATOM 858 N N . ASP A 1 100 ? -8.227 -12.742 -5.484 1 88.25 100 ASP A N 1
ATOM 859 C CA . ASP A 1 100 ? -7.328 -12.047 -6.402 1 88.25 100 ASP A CA 1
ATOM 860 C C . ASP A 1 100 ? -6.086 -12.883 -6.695 1 88.25 100 ASP A C 1
ATOM 862 O O . ASP A 1 100 ? -5.645 -12.969 -7.84 1 88.25 100 ASP A O 1
ATOM 866 N N . ALA A 1 101 ? -5.535 -13.445 -5.578 1 90.62 101 ALA A N 1
ATOM 867 C CA . ALA A 1 101 ? -4.359 -14.297 -5.734 1 90.62 101 ALA A CA 1
ATOM 868 C C . ALA A 1 101 ? -4.652 -15.461 -6.676 1 90.62 101 ALA A C 1
ATOM 870 O O . ALA A 1 101 ? -3.83 -15.797 -7.531 1 90.62 101 ALA A O 1
ATOM 871 N N . GLU A 1 102 ? -5.812 -16.094 -6.594 1 93.31 102 GL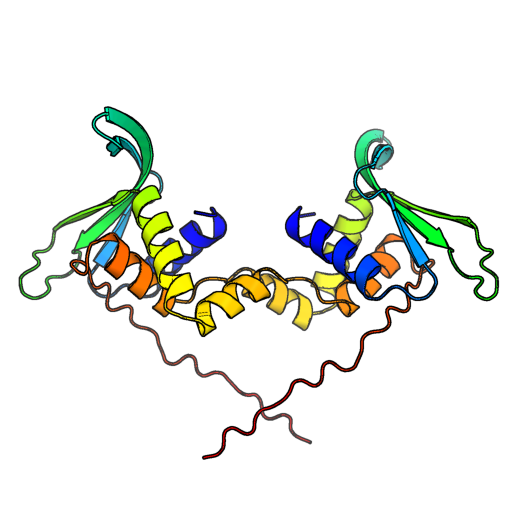U A N 1
ATOM 872 C CA . GLU A 1 102 ? -6.242 -17.188 -7.457 1 93.31 102 GLU A CA 1
ATOM 873 C C . GLU A 1 102 ? -6.281 -16.766 -8.922 1 93.31 102 GLU A C 1
ATOM 875 O O . GLU A 1 102 ? -5.746 -17.453 -9.789 1 93.31 102 GLU A O 1
ATOM 880 N N . VAL A 1 103 ? -6.859 -15.641 -9.195 1 93.75 103 VAL A N 1
ATOM 881 C CA . VAL A 1 103 ? -7.043 -15.172 -10.562 1 93.75 103 VAL A CA 1
ATOM 882 C C . VAL A 1 103 ? -5.691 -14.812 -11.18 1 93.75 103 VAL A C 1
ATOM 884 O O . VAL A 1 103 ? -5.43 -15.125 -12.344 1 93.75 103 VAL A O 1
ATOM 887 N N . ILE A 1 104 ? -4.871 -14.156 -10.375 1 94.75 104 ILE A N 1
ATOM 888 C CA . ILE A 1 104 ? -3.568 -13.727 -10.875 1 94.75 104 ILE A CA 1
ATOM 889 C C . ILE A 1 104 ? -2.734 -14.953 -11.258 1 94.75 104 ILE A C 1
ATOM 891 O O . ILE A 1 104 ? -2.125 -14.984 -12.328 1 94.75 104 ILE A O 1
ATOM 895 N N . ILE A 1 105 ? -2.721 -15.969 -10.43 1 96.44 105 ILE A N 1
ATOM 896 C CA . ILE A 1 105 ? -1.969 -17.188 -10.719 1 96.44 105 ILE A CA 1
ATOM 897 C C . ILE A 1 105 ? -2.553 -17.875 -11.953 1 96.44 105 ILE A C 1
ATOM 899 O O . ILE A 1 105 ? -1.81 -18.344 -12.82 1 96.44 105 ILE A O 1
ATOM 903 N N . LEU A 1 106 ? -3.855 -17.922 -12.055 1 96.44 106 LEU A N 1
ATOM 904 C CA . LEU A 1 106 ? -4.527 -18.531 -13.195 1 96.44 106 LEU A CA 1
ATOM 905 C C . LEU A 1 106 ? -4.129 -17.844 -14.5 1 96.44 106 LEU A C 1
ATOM 907 O O . LEU A 1 106 ? -3.758 -18.516 -15.469 1 96.44 106 LEU A O 1
ATOM 911 N N . LEU A 1 107 ? -4.148 -16.516 -14.5 1 95.38 107 LEU A N 1
ATOM 912 C CA . LEU A 1 107 ? -3.793 -15.734 -15.672 1 95.38 107 LEU A CA 1
ATOM 913 C C . LEU A 1 107 ? -2.312 -15.891 -16 1 95.38 107 LEU A C 1
ATOM 915 O O . LEU A 1 107 ? -1.945 -16.047 -17.172 1 95.38 107 LEU A O 1
ATOM 919 N N . ALA A 1 108 ? -1.512 -15.891 -14.953 1 95.19 108 ALA A N 1
ATOM 920 C CA . ALA A 1 108 ? -0.064 -15.953 -15.148 1 95.19 108 ALA A CA 1
ATOM 921 C C . ALA A 1 108 ? 0.358 -17.297 -15.727 1 95.19 108 ALA A C 1
ATOM 923 O O . ALA A 1 108 ? 1.404 -17.406 -16.375 1 95.19 108 ALA A O 1
ATOM 924 N N . THR A 1 109 ? -0.451 -18.359 -15.508 1 95.69 109 THR A N 1
ATOM 925 C CA . THR A 1 109 ? -0.115 -19.703 -15.961 1 95.69 109 THR A CA 1
ATOM 926 C C . THR A 1 109 ? -0.981 -20.109 -17.156 1 95.69 109 THR A C 1
ATOM 928 O O . THR A 1 109 ? -1.092 -21.297 -17.469 1 95.69 109 THR A O 1
ATOM 931 N N . HIS A 1 110 ? -1.657 -19.172 -17.75 1 95.06 110 HIS A N 1
ATOM 932 C CA . HIS A 1 110 ? -2.52 -19.391 -18.906 1 95.06 110 HIS A CA 1
ATOM 933 C C . HIS A 1 110 ? -3.613 -20.406 -18.594 1 95.06 110 HIS A C 1
ATOM 935 O O . HIS A 1 110 ? -3.84 -21.344 -19.375 1 95.06 110 HIS A O 1
ATOM 941 N N . ASN A 1 111 ? -4.117 -20.375 -17.359 1 93.31 111 ASN A N 1
ATOM 942 C CA . ASN A 1 111 ? -5.285 -21.109 -16.891 1 93.31 111 ASN A CA 1
ATOM 943 C C . ASN A 1 111 ? -4.945 -22.578 -16.578 1 93.31 111 ASN A C 1
ATOM 945 O O . ASN A 1 111 ? -5.828 -23.438 -16.578 1 93.31 111 ASN A O 1
ATOM 949 N N . ILE A 1 112 ? -3.719 -22.797 -16.328 1 91.94 112 ILE A N 1
ATOM 950 C CA . ILE A 1 112 ? -3.293 -24.172 -16.047 1 91.94 112 ILE A CA 1
ATOM 951 C C . ILE A 1 112 ? -3.414 -24.438 -14.555 1 91.94 112 ILE A C 1
ATOM 953 O O . ILE A 1 112 ? -3.93 -25.484 -14.148 1 91.94 112 ILE A O 1
ATOM 957 N N . VAL A 1 113 ? -2.938 -23.547 -13.758 1 92.56 113 VAL A N 1
ATOM 958 C CA . VAL A 1 113 ? -2.865 -23.781 -12.32 1 92.56 113 VAL A CA 1
ATOM 959 C C . VAL A 1 113 ? -4.062 -23.141 -11.633 1 92.56 113 VAL A C 1
ATOM 961 O O . VAL A 1 113 ? -4.176 -21.906 -11.586 1 92.56 113 VAL A O 1
ATOM 964 N N . GLN A 1 114 ? -4.938 -23.906 -11.102 1 93.31 114 GLN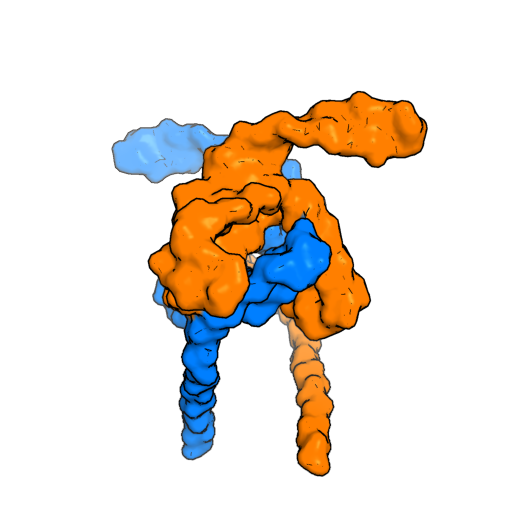 A N 1
ATOM 965 C CA . GLN A 1 114 ? -6.023 -23.469 -10.227 1 93.31 114 GLN A CA 1
ATOM 966 C C . GLN A 1 114 ? -5.73 -23.828 -8.773 1 93.31 114 GLN A C 1
ATOM 968 O O . GLN A 1 114 ? -5.703 -25.016 -8.414 1 93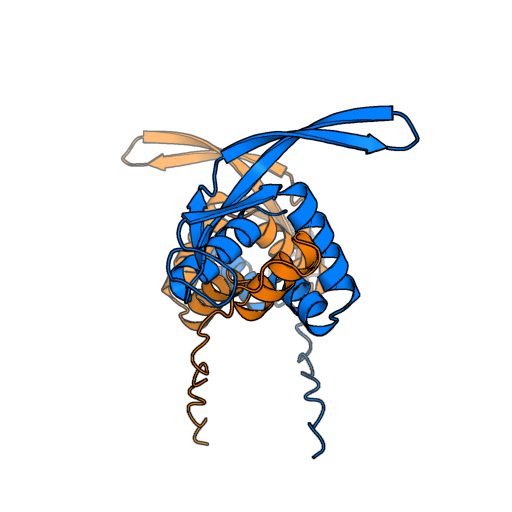.31 114 GLN A O 1
ATOM 973 N N . LEU A 1 115 ? -5.52 -22.797 -7.992 1 92.81 115 LEU A N 1
ATOM 974 C CA . LEU A 1 115 ? -5.094 -23.016 -6.613 1 92.81 115 LEU A CA 1
ATOM 975 C C . LEU A 1 115 ? -6.219 -23.625 -5.785 1 92.81 115 LEU A C 1
A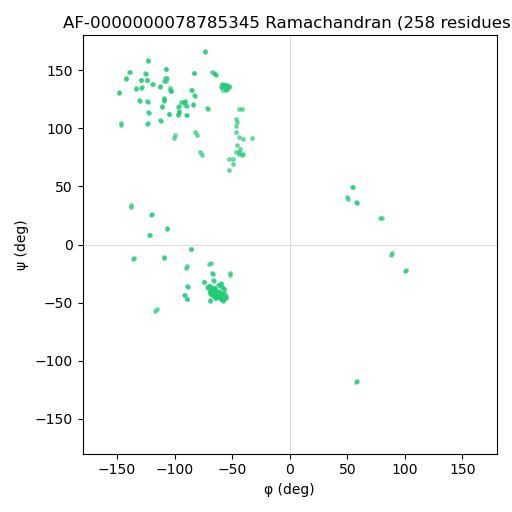TOM 977 O O . LEU A 1 115 ? -5.977 -24.5 -4.945 1 92.81 115 LEU A O 1
ATOM 981 N N . GLU A 1 116 ? -7.566 -23.203 -6.047 1 91.62 116 GLU A N 1
ATOM 982 C CA . GLU A 1 116 ? -8.742 -23.609 -5.277 1 91.62 116 GLU A CA 1
ATOM 983 C C . GLU A 1 116 ? -8.555 -23.312 -3.793 1 91.62 116 GLU A C 1
ATOM 985 O O . GLU A 1 116 ? -8.75 -24.188 -2.949 1 91.62 116 GLU A O 1
ATOM 990 N N . LEU A 1 117 ? -8.141 -22.094 -3.527 1 86.44 117 LEU A N 1
ATOM 991 C CA . LEU A 1 117 ? -7.91 -21.688 -2.146 1 86.44 117 LEU A CA 1
ATOM 992 C C . LEU A 1 117 ? -9.18 -21.828 -1.315 1 86.44 117 LEU A C 1
ATOM 994 O O . LEU A 1 117 ? -10.281 -21.547 -1.8 1 86.44 117 LEU A O 1
ATOM 998 N N . MET A 1 118 ? -9.148 -22.375 -0.089 1 75.62 118 MET A N 1
ATOM 999 C CA . MET A 1 118 ? -10.273 -22.547 0.82 1 75.62 118 MET A CA 1
ATOM 1000 C C . MET A 1 118 ? -10.617 -21.234 1.523 1 75.62 118 MET A C 1
ATOM 1002 O O . MET A 1 118 ? -10.016 -20.906 2.547 1 75.62 118 MET A O 1
ATOM 1006 N N . ILE A 1 119 ? -11.266 -20.438 0.872 1 65.5 119 ILE A N 1
ATOM 1007 C CA . ILE A 1 119 ? -11.617 -19.156 1.456 1 65.5 119 ILE A CA 1
ATOM 1008 C C . ILE A 1 119 ? -12.852 -19.312 2.34 1 65.5 119 ILE A C 1
ATOM 1010 O O . ILE A 1 119 ? -13.898 -19.766 1.879 1 65.5 119 ILE A O 1
ATOM 1014 N N . SER A 1 120 ? -12.633 -19.469 3.66 1 54.78 120 SER A N 1
ATOM 1015 C CA . SER A 1 120 ? -13.812 -19.438 4.512 1 54.78 120 SER A CA 1
ATOM 1016 C C . SER A 1 120 ? -14.578 -18.125 4.352 1 54.78 120 SER A C 1
ATOM 1018 O O . SER A 1 120 ? -13.977 -17.078 4.137 1 54.78 120 SER A O 1
ATOM 1020 N N . PRO A 1 121 ? -15.922 -18.312 4.188 1 44.22 121 PRO A N 1
ATOM 1021 C CA . PRO A 1 121 ? -16.719 -17.094 4.09 1 44.22 121 PRO A CA 1
ATOM 1022 C C . PRO A 1 121 ? -16.312 -16.047 5.137 1 44.22 121 PRO A C 1
ATOM 1024 O O . PRO A 1 121 ? -16.094 -16.391 6.301 1 44.22 121 PRO A O 1
ATOM 1027 N N . ILE A 1 122 ? -15.555 -15.328 4.801 1 40.62 122 ILE A N 1
ATOM 1028 C CA . ILE A 1 122 ? -15.297 -14.273 5.773 1 40.62 122 ILE A CA 1
ATOM 1029 C C . ILE A 1 122 ? -16.609 -13.82 6.406 1 40.62 122 ILE A C 1
ATOM 1031 O O . ILE A 1 122 ? -17.516 -13.375 5.703 1 40.62 122 ILE A O 1
ATOM 1035 N N . GLN A 1 123 ? -17 -14.438 7.52 1 35.69 123 GLN A N 1
ATOM 1036 C CA . GLN A 1 123 ? -18.062 -13.789 8.289 1 35.69 123 GLN A CA 1
ATOM 1037 C C . GLN A 1 123 ? -17.766 -12.312 8.523 1 35.69 123 GLN A C 1
ATOM 1039 O O . GLN A 1 123 ? -16.797 -11.977 9.219 1 35.69 123 GLN A O 1
ATOM 1044 N N . ILE A 1 124 ? -17.922 -11.719 7.527 1 32.5 124 ILE A N 1
ATOM 1045 C CA . ILE A 1 124 ? -17.922 -10.297 7.852 1 32.5 124 ILE A CA 1
ATOM 1046 C C . ILE A 1 124 ? -18.766 -10.047 9.094 1 32.5 124 ILE A C 1
ATOM 1048 O O . ILE A 1 124 ? -19.984 -10.289 9.086 1 32.5 124 ILE A O 1
ATOM 1052 N N . ARG A 1 125 ? -18.281 -10.273 10.219 1 30.23 125 ARG A N 1
ATOM 1053 C CA . ARG A 1 125 ? -19.016 -9.789 11.383 1 30.23 125 ARG A CA 1
ATOM 1054 C C . ARG A 1 125 ? -19.469 -8.336 11.188 1 30.23 125 ARG A C 1
ATOM 1056 O O . ARG A 1 125 ? -18.625 -7.434 11.102 1 30.23 125 ARG A O 1
ATOM 1063 N N . GLU A 1 126 ? -20.469 -8.227 10.492 1 29.86 126 GLU A N 1
ATOM 1064 C CA . GLU A 1 126 ? -21.203 -6.98 10.68 1 29.86 126 GLU A CA 1
ATOM 1065 C C . GLU A 1 126 ? -21.531 -6.738 12.148 1 29.86 126 GLU A C 1
ATOM 1067 O O . GLU A 1 126 ? -22.234 -7.539 12.773 1 29.86 126 GLU A O 1
ATOM 1072 N N . LYS A 1 127 ? -20.734 -6.391 13.039 1 28.3 127 LYS A N 1
ATOM 1073 C CA . LYS A 1 127 ? -21.375 -5.91 14.258 1 28.3 127 LYS A CA 1
ATOM 1074 C C . LYS A 1 127 ? -22.531 -4.965 13.945 1 28.3 127 LYS A C 1
ATOM 1076 O O . LYS A 1 127 ? -22.375 -4.027 13.156 1 28.3 127 LYS A O 1
ATOM 1081 N N . PRO A 1 128 ? -23.703 -5.391 14.32 1 26.52 128 PRO A N 1
ATOM 1082 C CA . PRO A 1 128 ? -24.844 -4.465 14.312 1 26.52 128 PRO A CA 1
ATOM 1083 C C . PRO A 1 128 ? -24.516 -3.123 14.961 1 26.52 128 PRO A C 1
ATOM 1085 O O . PRO A 1 128 ? -23.828 -3.08 15.984 1 26.52 128 PRO A O 1
ATOM 1088 N N . TYR A 1 129 ? -24.281 -2.131 14.25 1 21.52 129 TYR A N 1
ATOM 1089 C CA . TYR A 1 129 ? -24.547 -0.876 14.953 1 21.52 129 TYR A CA 1
ATOM 1090 C C . TYR A 1 129 ? -25.859 -0.938 15.711 1 21.52 129 TYR A C 1
ATOM 1092 O O . TYR A 1 129 ? -26.922 -1.144 15.109 1 21.52 129 TYR A O 1
ATOM 1100 N N . TYR A 1 130 ? -25.938 -1.588 16.875 1 21.02 130 TYR A N 1
ATOM 1101 C CA . TYR A 1 130 ? -27.016 -1.126 17.75 1 21.02 130 TYR A CA 1
ATOM 1102 C C . TYR A 1 130 ? -27.031 0.396 17.828 1 21.02 130 TYR A C 1
ATOM 1104 O O . TYR A 1 130 ? -26 1.024 18.078 1 21.02 130 TYR A O 1
ATOM 1112 N N . LEU A 1 131 ? -28.078 1.03 17.172 1 19.33 131 LEU A N 1
ATOM 1113 C CA . LEU A 1 131 ? -28.75 2.146 17.828 1 19.33 131 LEU A CA 1
ATOM 1114 C C . LEU A 1 131 ? -29.172 1.782 19.25 1 19.33 131 LEU A C 1
ATOM 1116 O O . LEU A 1 131 ? -29.609 0.66 19.5 1 19.33 131 LEU A O 1
ATOM 1120 N N . MET B 1 1 ? 6.02 -6.312 -10.188 1 77.38 1 MET B N 1
ATOM 1121 C CA . MET B 1 1 ? 4.988 -6.324 -9.156 1 77.38 1 MET B CA 1
ATOM 1122 C C . MET B 1 1 ? 5.512 -5.73 -7.852 1 77.38 1 MET B C 1
ATOM 1124 O O . MET B 1 1 ? 6.664 -5.961 -7.477 1 77.38 1 MET B O 1
ATOM 1128 N N . ARG B 1 2 ? 4.707 -4.949 -7.199 1 73.69 2 ARG B N 1
ATOM 1129 C CA . ARG B 1 2 ? 5.07 -4.457 -5.875 1 73.69 2 ARG B CA 1
ATOM 1130 C C . ARG B 1 2 ? 5.312 -5.613 -4.91 1 73.69 2 ARG B C 1
ATOM 1132 O O . ARG B 1 2 ? 4.566 -6.594 -4.91 1 73.69 2 ARG B O 1
ATOM 1139 N N . ASP B 1 3 ? 6.395 -5.414 -4.125 1 77.5 3 ASP B N 1
ATOM 1140 C CA . ASP B 1 3 ? 6.781 -6.473 -3.197 1 77.5 3 ASP B CA 1
ATOM 1141 C C . ASP B 1 3 ? 5.637 -6.82 -2.25 1 77.5 3 ASP B C 1
ATOM 1143 O O . ASP B 1 3 ? 5.41 -7.992 -1.947 1 77.5 3 ASP B O 1
ATOM 1147 N N . THR B 1 4 ? 4.918 -5.875 -1.823 1 73.94 4 THR B N 1
ATOM 1148 C CA . THR B 1 4 ? 3.816 -6.07 -0.889 1 73.94 4 THR B CA 1
ATOM 1149 C C . THR B 1 4 ? 2.734 -6.953 -1.507 1 73.94 4 THR B C 1
ATOM 1151 O O . THR B 1 4 ? 2.193 -7.84 -0.841 1 73.94 4 THR B O 1
ATOM 1154 N N . LEU B 1 5 ? 2.445 -6.73 -2.777 1 80.81 5 LEU B N 1
ATOM 1155 C CA . LEU B 1 5 ? 1.433 -7.527 -3.463 1 80.81 5 LEU B CA 1
ATOM 1156 C C . LEU B 1 5 ? 1.899 -8.969 -3.635 1 80.81 5 LEU B C 1
ATOM 1158 O O . LEU B 1 5 ? 1.122 -9.906 -3.436 1 80.81 5 LEU B O 1
ATOM 1162 N N . TYR B 1 6 ? 3.182 -9.055 -4.012 1 86.81 6 TYR B N 1
ATOM 1163 C CA . TYR B 1 6 ? 3.766 -10.383 -4.191 1 86.81 6 TYR B CA 1
ATOM 1164 C C . TYR B 1 6 ? 3.707 -11.18 -2.896 1 86.81 6 TYR B C 1
ATOM 1166 O O . TYR B 1 6 ? 3.287 -12.344 -2.895 1 86.81 6 TYR B O 1
ATOM 1174 N N . ARG B 1 7 ? 4.09 -10.523 -1.788 1 85.12 7 ARG B N 1
ATOM 1175 C CA . ARG B 1 7 ? 4.105 -11.18 -0.488 1 85.12 7 ARG B CA 1
ATOM 1176 C C . ARG B 1 7 ? 2.693 -11.547 -0.042 1 85.12 7 ARG B C 1
ATOM 1178 O O . ARG B 1 7 ? 2.484 -12.594 0.576 1 85.12 7 ARG B O 1
ATOM 1185 N N . GLN B 1 8 ? 1.767 -10.711 -0.328 1 82.38 8 GLN B N 1
ATOM 1186 C CA . GLN B 1 8 ? 0.378 -11 0.018 1 82.38 8 GLN B CA 1
ATOM 1187 C C . GLN B 1 8 ? -0.14 -12.211 -0.751 1 82.38 8 GLN B C 1
ATOM 1189 O O . GLN B 1 8 ? -0.856 -13.047 -0.195 1 82.38 8 GLN B O 1
ATOM 1194 N N . MET B 1 9 ? 0.21 -12.234 -2.02 1 90 9 MET B N 1
ATOM 1195 C CA . MET B 1 9 ? -0.189 -13.383 -2.828 1 90 9 MET B CA 1
ATOM 1196 C C . MET B 1 9 ? 0.358 -14.68 -2.24 1 90 9 MET B C 1
ATOM 1198 O O . MET B 1 9 ? -0.385 -15.641 -2.055 1 90 9 MET B O 1
ATOM 1202 N N . VAL B 1 10 ? 1.636 -14.633 -1.942 1 90.38 10 VAL B N 1
ATOM 1203 C CA . VAL B 1 10 ? 2.293 -15.797 -1.37 1 90.38 10 VAL B CA 1
ATOM 1204 C C . VAL B 1 10 ? 1.634 -16.172 -0.043 1 90.38 10 VAL B C 1
ATOM 1206 O O . VAL B 1 10 ? 1.388 -17.344 0.231 1 90.38 10 VAL B O 1
ATOM 1209 N N . TYR B 1 11 ? 1.382 -15.156 0.766 1 83.5 11 TYR B N 1
ATOM 1210 C CA . TYR B 1 11 ? 0.728 -15.359 2.053 1 83.5 11 TYR B CA 1
ATOM 1211 C C . TYR B 1 11 ? -0.607 -16.078 1.879 1 83.5 11 TYR B C 1
ATOM 1213 O O . TYR B 1 11 ? -0.897 -17.047 2.588 1 83.5 11 TYR B O 1
ATOM 1221 N N . TRP B 1 12 ? -1.413 -15.664 0.941 1 85.25 12 TRP B N 1
ATOM 1222 C CA . TRP B 1 12 ? -2.738 -16.234 0.738 1 85.25 12 TRP B CA 1
ATOM 1223 C C . TRP B 1 12 ? -2.635 -17.688 0.287 1 85.25 12 TRP B C 1
ATOM 1225 O O . TRP B 1 12 ? -3.42 -18.547 0.72 1 85.25 12 TRP B O 1
ATOM 1235 N N . ILE B 1 13 ? -1.758 -17.984 -0.6 1 92.81 13 ILE B N 1
ATOM 1236 C CA . ILE B 1 13 ? -1.586 -19.344 -1.096 1 92.81 13 ILE B CA 1
ATOM 1237 C C . ILE B 1 13 ? -1.191 -20.266 0.056 1 92.81 13 ILE B C 1
ATOM 1239 O O . ILE B 1 13 ? -1.705 -21.375 0.17 1 92.81 13 ILE B O 1
ATOM 1243 N N . ARG B 1 14 ? -0.305 -19.734 0.92 1 89.5 14 ARG B N 1
ATOM 1244 C CA . ARG B 1 14 ? 0.145 -20.531 2.059 1 89.5 14 ARG B CA 1
ATOM 1245 C C . ARG B 1 14 ? -0.985 -20.734 3.061 1 89.5 14 ARG B C 1
ATOM 1247 O O . ARG B 1 14 ? -1.158 -21.844 3.59 1 89.5 14 ARG B O 1
ATOM 1254 N N . GLU B 1 15 ? -1.74 -19.688 3.299 1 81.75 15 GLU B N 1
ATOM 1255 C CA . GLU B 1 15 ? -2.754 -19.688 4.348 1 81.75 15 GLU B CA 1
ATOM 1256 C C . GLU B 1 15 ? -3.943 -20.562 3.967 1 81.75 15 GLU B C 1
ATOM 1258 O O . GLU B 1 15 ? -4.512 -21.266 4.816 1 81.75 15 GLU B O 1
ATOM 1263 N N . TYR B 1 16 ? -4.316 -20.578 2.682 1 84.94 16 TYR B N 1
ATOM 1264 C CA . TYR B 1 16 ? -5.57 -21.203 2.281 1 84.94 16 TYR B CA 1
ATOM 1265 C C . TYR B 1 16 ? -5.316 -22.328 1.287 1 84.94 16 TYR B C 1
ATOM 1267 O O . TYR B 1 16 ? -6.188 -22.656 0.479 1 84.94 16 TYR B O 1
ATOM 1275 N N . ARG B 1 17 ? -4.141 -22.891 1.333 1 90.19 17 ARG B N 1
ATOM 1276 C CA . ARG B 1 17 ? -3.785 -23.922 0.372 1 90.19 17 ARG B CA 1
ATOM 1277 C C . ARG B 1 17 ? -4.672 -25.156 0.543 1 90.19 17 ARG B C 1
ATOM 1279 O O . ARG B 1 17 ? -5.043 -25.516 1.664 1 90.19 17 ARG B O 1
ATOM 1286 N N . THR B 1 18 ? -4.969 -25.797 -0.506 1 90.56 18 THR B N 1
ATOM 1287 C CA . THR B 1 18 ? -5.727 -27.031 -0.517 1 90.56 18 THR B CA 1
ATOM 1288 C C . THR B 1 18 ? -4.867 -28.188 -1.04 1 90.56 18 THR B C 1
ATOM 1290 O O . THR B 1 18 ? -4.613 -29.156 -0.322 1 90.56 18 THR B O 1
ATOM 1293 N N . TRP B 1 19 ? -4.316 -28.047 -2.227 1 93.56 19 TRP B N 1
ATOM 1294 C CA . TRP B 1 19 ? -3.566 -29.156 -2.807 1 93.56 19 TRP B CA 1
ATOM 1295 C C . TRP B 1 19 ? -2.266 -28.672 -3.43 1 93.56 19 TRP B C 1
ATOM 1297 O O . TRP B 1 19 ? -1.397 -29.469 -3.783 1 93.56 19 TRP B O 1
ATOM 1307 N N . ILE B 1 20 ? -2.119 -27.344 -3.586 1 95.44 20 ILE B N 1
ATOM 1308 C CA . ILE B 1 20 ? -0.904 -26.719 -4.098 1 95.44 20 ILE B CA 1
ATOM 1309 C C . ILE B 1 20 ? -0.231 -25.906 -2.99 1 95.44 20 ILE B C 1
ATOM 1311 O O . ILE B 1 20 ? -0.902 -25.219 -2.225 1 95.44 20 ILE B O 1
ATOM 1315 N N . GLU B 1 21 ? 1.091 -26.016 -2.844 1 95.81 21 GLU B N 1
ATOM 1316 C CA . GLU B 1 21 ? 1.841 -25.234 -1.858 1 95.81 21 GLU B CA 1
ATOM 1317 C C . GLU B 1 21 ? 2.945 -24.422 -2.523 1 95.81 21 GLU B C 1
ATOM 1319 O O . GLU B 1 21 ? 3.334 -24.703 -3.658 1 95.81 21 GLU B O 1
ATOM 1324 N N . VAL B 1 22 ? 3.381 -23.391 -1.831 1 95.38 22 VAL B N 1
ATOM 1325 C CA . VAL B 1 22 ? 4.539 -22.609 -2.252 1 95.38 22 VAL B CA 1
ATOM 1326 C C . VAL B 1 22 ? 5.82 -23.281 -1.77 1 95.38 22 VAL B C 1
ATOM 1328 O O . VAL B 1 22 ? 6.012 -23.469 -0.566 1 95.38 22 VAL B O 1
ATOM 1331 N N . VAL B 1 23 ? 6.672 -23.609 -2.734 1 96.62 23 VAL B N 1
ATOM 1332 C CA . VAL B 1 23 ? 7.945 -24.25 -2.41 1 96.62 23 VAL B CA 1
ATOM 1333 C C . VAL B 1 23 ? 9.023 -23.188 -2.23 1 96.62 23 VAL B C 1
ATOM 1335 O O . VAL B 1 23 ? 9.867 -23.297 -1.339 1 96.62 23 VAL B O 1
ATOM 1338 N N . ASP B 1 24 ? 9.016 -22.25 -3.105 1 94.69 24 ASP B N 1
ATOM 1339 C CA . ASP B 1 24 ? 10 -21.172 -3.088 1 94.69 24 ASP B CA 1
ATOM 1340 C C . ASP B 1 24 ? 9.398 -19.875 -3.631 1 94.69 24 ASP B C 1
ATOM 1342 O O . ASP B 1 24 ? 8.695 -19.891 -4.648 1 94.69 24 ASP B O 1
ATOM 1346 N N . ASP B 1 25 ? 9.586 -18.828 -2.926 1 93.75 25 ASP B N 1
ATOM 1347 C CA . ASP B 1 25 ? 9.047 -17.531 -3.354 1 93.75 25 ASP B CA 1
ATOM 1348 C C . ASP B 1 25 ? 10.156 -16.5 -3.502 1 93.75 25 ASP B C 1
ATOM 1350 O O . ASP B 1 25 ? 9.891 -15.305 -3.637 1 93.75 25 ASP B O 1
ATOM 1354 N N . ASN B 1 26 ? 11.406 -16.875 -3.406 1 89.12 26 ASN B N 1
ATOM 1355 C CA . ASN B 1 26 ? 12.539 -15.969 -3.477 1 89.12 26 ASN B CA 1
ATOM 1356 C C . ASN B 1 26 ? 13.672 -16.547 -4.328 1 89.12 26 ASN B C 1
ATOM 1358 O O . ASN B 1 26 ? 14.844 -16.328 -4.035 1 89.12 26 ASN B O 1
ATOM 1362 N N . PHE B 1 27 ? 13.203 -17.266 -5.32 1 87.94 27 PHE B N 1
ATOM 1363 C CA . PHE B 1 27 ? 14.086 -17.875 -6.309 1 87.94 27 PHE B CA 1
ATOM 1364 C C . PHE B 1 27 ? 14.227 -16.969 -7.531 1 87.94 27 PHE B C 1
ATOM 1366 O O . PHE B 1 27 ? 13.234 -16.453 -8.039 1 87.94 27 PHE B O 1
ATOM 1373 N N . TYR B 1 28 ? 15.555 -16.594 -7.84 1 89.8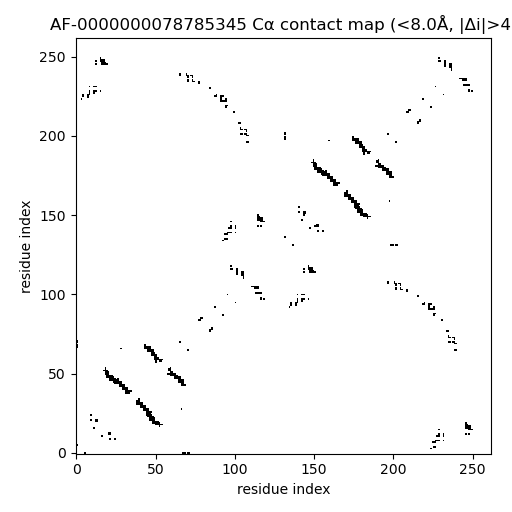8 28 TYR B N 1
ATOM 1374 C CA . TYR B 1 28 ? 15.758 -15.773 -9.031 1 89.88 28 TYR B CA 1
ATOM 1375 C C . TYR B 1 28 ? 16.312 -16.609 -10.18 1 89.88 28 TYR B C 1
ATOM 1377 O O . TYR B 1 28 ? 17.172 -17.453 -9.984 1 89.88 28 TYR B O 1
ATOM 1385 N N . LYS B 1 29 ? 15.75 -16.438 -11.367 1 90.94 29 LYS B N 1
ATOM 1386 C CA . LYS B 1 29 ? 16.125 -17.188 -12.57 1 90.94 29 LYS B CA 1
ATOM 1387 C C . LYS B 1 29 ? 16.156 -16.266 -13.797 1 90.94 29 LYS B C 1
ATOM 1389 O O . LYS B 1 29 ? 15.43 -15.281 -13.859 1 90.94 29 LYS B O 1
ATOM 1394 N N . GLU B 1 30 ? 17.047 -16.641 -14.68 1 91.56 30 GLU B N 1
ATOM 1395 C CA . GLU B 1 30 ? 17.109 -15.914 -15.938 1 91.56 30 GLU B CA 1
ATOM 1396 C C . GLU B 1 30 ? 16.109 -16.453 -16.953 1 91.56 30 GLU B C 1
ATOM 1398 O O . GLU B 1 30 ? 15.938 -17.656 -17.078 1 91.56 30 GLU B O 1
ATOM 1403 N N . TYR B 1 31 ? 15.398 -15.547 -17.578 1 91.75 31 TYR B N 1
ATOM 1404 C CA . TYR B 1 31 ? 14.438 -15.898 -18.625 1 91.75 31 TYR B CA 1
ATOM 1405 C C . TYR B 1 31 ? 14.742 -15.164 -19.922 1 91.75 31 TYR B C 1
ATOM 1407 O O . TYR B 1 31 ? 15.18 -14.016 -19.906 1 91.75 31 TYR B O 1
ATOM 1415 N N . ALA B 1 32 ? 14.555 -15.914 -21.016 1 91.38 32 ALA B N 1
ATOM 1416 C CA . ALA B 1 32 ? 14.648 -15.297 -22.328 1 91.38 32 ALA B CA 1
ATOM 1417 C C . ALA B 1 32 ? 13.297 -14.75 -22.781 1 91.38 32 ALA B C 1
ATOM 1419 O O . ALA B 1 32 ? 12.297 -15.469 -22.781 1 91.38 32 ALA B O 1
ATOM 1420 N N . LEU B 1 33 ? 13.219 -13.445 -23.016 1 88 33 LEU B N 1
ATOM 1421 C CA . LEU B 1 33 ? 12.016 -12.805 -23.516 1 88 33 LEU B CA 1
ATOM 1422 C C . LEU B 1 33 ? 12.203 -12.352 -24.969 1 88 33 LEU B C 1
ATOM 1424 O O . LEU B 1 33 ? 13.242 -11.766 -25.297 1 88 33 LEU B O 1
ATOM 1428 N N . SER B 1 34 ? 11.344 -12.797 -25.781 1 86.38 34 SER B N 1
ATOM 1429 C CA . SER B 1 34 ? 11.414 -12.383 -27.172 1 86.38 34 SER B CA 1
ATOM 1430 C C . SER B 1 34 ? 10.602 -11.117 -27.422 1 86.38 34 SER B C 1
ATOM 1432 O O . SER B 1 34 ? 9.406 -11.07 -27.109 1 86.38 34 SER B O 1
ATOM 1434 N N . ARG B 1 35 ? 11.305 -10.078 -27.703 1 78.31 35 ARG B N 1
ATOM 1435 C CA . ARG B 1 35 ? 10.641 -8.828 -28.047 1 78.31 35 ARG B CA 1
ATOM 1436 C C . ARG B 1 35 ? 11.117 -8.32 -29.406 1 78.31 35 ARG B C 1
ATOM 1438 O O . ARG B 1 35 ? 12.312 -8.086 -29.609 1 78.31 35 ARG B O 1
ATOM 1445 N N . ASN B 1 36 ? 10.102 -8.133 -30.312 1 85.25 36 ASN B N 1
ATOM 1446 C CA . ASN B 1 36 ? 10.375 -7.578 -31.641 1 85.25 36 ASN B CA 1
ATOM 1447 C C . ASN B 1 36 ? 11.523 -8.312 -32.344 1 85.25 36 ASN B C 1
ATOM 1449 O O . ASN B 1 36 ? 12.438 -7.684 -32.875 1 85.25 36 ASN B O 1
ATOM 1453 N N . GLY B 1 37 ? 11.641 -9.578 -32.25 1 84 37 GLY B N 1
ATOM 1454 C CA . GLY B 1 37 ? 12.633 -10.359 -32.969 1 84 37 GLY B CA 1
ATOM 1455 C C . GLY B 1 37 ? 13.945 -10.492 -32.219 1 84 37 GLY B C 1
ATOM 1456 O O . GLY B 1 37 ? 14.859 -11.172 -32.688 1 84 37 GLY B O 1
ATOM 1457 N N . TYR B 1 38 ? 14.047 -9.773 -31.109 1 90 38 TYR B N 1
ATOM 1458 C CA . TYR B 1 38 ? 15.25 -9.875 -30.297 1 90 38 TYR B CA 1
ATOM 1459 C C . TYR B 1 38 ? 14.977 -10.633 -29 1 90 38 TYR B C 1
ATOM 1461 O O . TYR B 1 38 ? 13.859 -10.594 -28.484 1 90 38 TYR B O 1
ATOM 1469 N N . ILE B 1 39 ? 16.016 -11.398 -28.641 1 89.94 39 ILE B N 1
ATOM 1470 C CA . ILE B 1 39 ? 15.898 -12.109 -27.375 1 89.94 39 ILE B CA 1
ATOM 1471 C C . ILE B 1 39 ? 16.594 -11.32 -26.266 1 89.94 39 ILE B C 1
ATOM 1473 O O . ILE B 1 39 ? 17.766 -10.961 -26.391 1 89.94 39 ILE B O 1
ATOM 1477 N N . ASN B 1 40 ? 15.836 -10.953 -25.344 1 88.44 40 ASN B N 1
ATOM 1478 C CA . ASN B 1 40 ? 16.375 -10.32 -24.141 1 88.44 40 ASN B CA 1
ATOM 1479 C C . ASN B 1 40 ? 16.312 -11.258 -22.938 1 88.44 40 ASN B C 1
ATOM 1481 O O . ASN B 1 40 ? 15.383 -12.062 -22.812 1 88.44 40 ASN B O 1
ATOM 1485 N N . TYR B 1 41 ? 17.469 -11.141 -22.156 1 88.88 41 TYR B N 1
ATOM 1486 C CA . TYR B 1 41 ? 17.5 -11.938 -20.938 1 88.88 41 TYR B CA 1
ATOM 1487 C C . TYR B 1 41 ? 17.219 -11.078 -19.703 1 88.88 41 TYR B C 1
ATOM 1489 O O . TYR B 1 41 ? 17.719 -9.953 -19.594 1 88.88 41 TYR B O 1
ATOM 1497 N N . ILE B 1 42 ? 16.281 -11.664 -18.906 1 89.19 42 ILE B N 1
ATOM 1498 C CA . ILE B 1 42 ? 15.977 -10.945 -17.672 1 89.19 42 ILE B CA 1
ATOM 1499 C C . ILE B 1 42 ? 16.062 -11.891 -16.484 1 89.19 42 ILE B C 1
ATOM 1501 O O . ILE B 1 42 ? 15.766 -13.086 -16.609 1 89.19 42 ILE B O 1
ATOM 1505 N N . VAL B 1 43 ? 16.594 -11.328 -15.406 1 89.62 43 VAL B N 1
ATOM 1506 C CA . VAL B 1 43 ? 16.547 -12.062 -14.148 1 89.62 43 VAL B CA 1
ATOM 1507 C C . VAL B 1 43 ? 15.273 -11.688 -13.391 1 89.62 43 VAL B C 1
ATOM 1509 O O . VAL B 1 43 ? 14.992 -10.508 -13.164 1 89.62 43 VAL B O 1
ATOM 1512 N N . SER B 1 44 ? 14.492 -12.727 -13.078 1 90.69 44 SER B N 1
ATOM 1513 C CA . SER B 1 44 ? 13.211 -12.477 -12.414 1 90.69 44 SER B CA 1
ATOM 1514 C C . SER B 1 44 ? 13.055 -13.336 -11.172 1 90.69 44 SER B C 1
ATOM 1516 O O . SER B 1 44 ? 13.43 -14.508 -11.172 1 90.69 44 SER B O 1
ATOM 1518 N N . ARG B 1 45 ? 12.578 -12.625 -10.102 1 90.69 45 ARG B N 1
ATOM 1519 C CA . ARG B 1 45 ? 12.062 -13.43 -9.008 1 90.69 45 ARG B CA 1
ATOM 1520 C C . ARG B 1 45 ? 11.031 -14.438 -9.5 1 90.69 45 ARG B C 1
ATOM 1522 O O . ARG B 1 45 ? 10.195 -14.109 -10.352 1 90.69 45 ARG B O 1
ATOM 1529 N N . THR B 1 46 ? 11.109 -15.719 -9.008 1 95.25 46 THR B N 1
ATOM 1530 C CA . THR B 1 46 ? 10.289 -16.797 -9.562 1 95.25 46 THR B CA 1
ATOM 1531 C C . THR B 1 46 ? 9.586 -17.562 -8.445 1 95.25 46 THR B C 1
ATOM 1533 O O . THR B 1 46 ? 10.227 -18.016 -7.492 1 95.25 46 THR B O 1
ATOM 1536 N N . LEU B 1 47 ? 8.242 -17.625 -8.562 1 96.44 47 LEU B N 1
ATOM 1537 C CA . LEU B 1 47 ? 7.43 -18.391 -7.625 1 96.44 47 LEU B CA 1
ATOM 1538 C C . LEU B 1 47 ? 7.387 -19.859 -8.016 1 96.44 47 LEU B C 1
ATOM 1540 O O . LEU B 1 47 ? 7.113 -20.203 -9.172 1 96.44 47 LEU B O 1
ATOM 1544 N N . VAL B 1 48 ? 7.684 -20.688 -7.098 1 96.88 48 VAL B N 1
ATOM 1545 C CA . VAL B 1 48 ? 7.625 -22.125 -7.355 1 96.88 48 VAL B CA 1
ATOM 1546 C C . VAL B 1 48 ? 6.473 -22.75 -6.574 1 96.88 48 VAL B C 1
ATOM 1548 O O . VAL B 1 48 ? 6.43 -22.656 -5.344 1 96.88 48 VAL B O 1
ATOM 1551 N N . LEU B 1 49 ? 5.535 -23.328 -7.324 1 97.25 49 LEU B N 1
ATOM 1552 C CA . LEU B 1 49 ? 4.398 -24.047 -6.75 1 97.25 49 LEU B CA 1
ATOM 1553 C C . LEU B 1 49 ? 4.547 -25.547 -6.938 1 97.25 49 LEU B C 1
ATOM 1555 O O . LEU B 1 49 ? 5.184 -26 -7.895 1 97.25 49 LEU B O 1
ATOM 1559 N N . ARG B 1 50 ? 3.967 -26.297 -6.004 1 97.44 50 ARG B N 1
ATOM 1560 C CA . ARG B 1 50 ? 4.051 -27.75 -6.074 1 97.44 50 ARG B CA 1
ATOM 1561 C C . ARG B 1 50 ? 2.744 -28.391 -5.625 1 97.44 50 ARG B C 1
ATOM 1563 O O . ARG B 1 50 ? 2.111 -27.938 -4.672 1 97.44 50 ARG B O 1
ATOM 1570 N N . VAL B 1 51 ? 2.424 -29.469 -6.309 1 95.88 51 VAL B N 1
ATOM 1571 C CA . VAL B 1 51 ? 1.316 -30.312 -5.871 1 95.88 51 VAL B CA 1
ATOM 1572 C C . VAL B 1 51 ? 1.72 -31.078 -4.617 1 95.88 51 VAL B C 1
ATOM 1574 O O . VAL B 1 51 ? 2.648 -31.891 -4.652 1 95.88 51 VAL B O 1
ATOM 1577 N N . TYR B 1 52 ? 1.021 -30.828 -3.508 1 94.94 52 TYR B N 1
ATOM 1578 C CA . TYR B 1 52 ? 1.417 -31.547 -2.299 1 94.94 52 TYR B CA 1
ATOM 1579 C C . TYR B 1 52 ? 0.372 -32.594 -1.912 1 94.94 52 TYR B C 1
ATOM 1581 O O . TYR B 1 52 ? 0.621 -33.438 -1.054 1 94.94 52 TYR B O 1
ATOM 1589 N N . LYS B 1 53 ? -0.792 -32.531 -2.564 1 93.19 53 LYS B N 1
ATOM 1590 C CA . LYS B 1 53 ? -1.835 -33.531 -2.498 1 93.19 53 LYS B CA 1
ATOM 1591 C C . LYS B 1 53 ? -2.363 -33.875 -3.889 1 93.19 53 LYS B C 1
ATOM 1593 O O . LYS B 1 53 ? -2.689 -33 -4.672 1 93.19 53 LYS B O 1
ATOM 1598 N N . ASP B 1 54 ? -2.502 -35.156 -4.129 1 90.25 54 ASP B N 1
ATOM 1599 C CA . ASP B 1 54 ? -2.982 -35.594 -5.441 1 90.25 54 ASP B CA 1
ATOM 1600 C C . ASP B 1 54 ? -4.34 -34.969 -5.754 1 90.25 54 ASP B C 1
ATOM 1602 O O . ASP B 1 54 ? -5.199 -34.844 -4.875 1 90.25 54 ASP B O 1
ATOM 1606 N N . LYS B 1 55 ? -4.348 -34.562 -7.043 1 90.19 55 LYS B N 1
ATOM 1607 C CA . LYS B 1 55 ? -5.602 -33.969 -7.512 1 90.19 55 LYS B CA 1
ATOM 1608 C C . LYS B 1 55 ? -5.836 -34.281 -8.984 1 90.19 55 LYS B C 1
ATOM 1610 O O . LYS B 1 55 ? -5.242 -33.656 -9.859 1 90.19 55 LYS B O 1
ATOM 1615 N N . GLY B 1 56 ? -6.688 -35.188 -9.211 1 89.56 56 GLY B N 1
ATOM 1616 C CA . GLY B 1 56 ? -6.973 -35.562 -10.578 1 89.56 56 GLY B CA 1
ATOM 1617 C C . GLY B 1 56 ? -5.742 -36.031 -11.336 1 89.56 56 GLY B C 1
ATOM 1618 O O . GLY B 1 56 ? -5.055 -36.969 -10.906 1 89.56 56 GLY B O 1
ATOM 1619 N N . SER B 1 57 ? -5.48 -35.219 -12.359 1 91.44 57 SER B N 1
ATOM 1620 C CA . SER B 1 57 ? -4.371 -35.562 -13.242 1 91.44 57 SER B CA 1
ATOM 1621 C C . SER B 1 57 ? -3.053 -35.031 -12.719 1 91.44 57 SER B C 1
ATOM 1623 O O . SER B 1 57 ? -1.992 -35.281 -13.289 1 91.44 57 SER B O 1
ATOM 1625 N N . TYR B 1 58 ? -3.08 -34.312 -11.656 1 92.38 58 TYR B N 1
ATOM 1626 C CA . TYR B 1 58 ? -1.862 -33.719 -11.109 1 92.38 58 TYR B CA 1
ATOM 1627 C C . TYR B 1 58 ? -1.284 -34.594 -10 1 92.38 58 TYR B C 1
ATOM 1629 O O . TYR B 1 58 ? -1.916 -34.812 -8.961 1 92.38 58 TYR B O 1
ATOM 1637 N N . ALA B 1 59 ? -0.163 -35.094 -10.242 1 94.19 59 ALA B N 1
ATOM 1638 C CA . ALA B 1 59 ? 0.495 -35.969 -9.281 1 94.19 59 ALA B CA 1
ATOM 1639 C C . ALA B 1 59 ? 1.238 -35.156 -8.219 1 94.19 59 ALA B C 1
ATOM 1641 O O . ALA B 1 59 ? 1.803 -34.125 -8.523 1 94.19 59 ALA B O 1
ATOM 1642 N N . LYS B 1 60 ? 1.245 -35.75 -7.09 1 95.38 60 LYS B N 1
ATOM 1643 C CA . LYS B 1 60 ? 2.051 -35.156 -6.023 1 95.38 60 LYS B CA 1
ATOM 1644 C C . LYS B 1 60 ? 3.498 -34.969 -6.473 1 95.38 60 LYS B C 1
ATOM 1646 O O . LYS B 1 60 ? 4.078 -35.844 -7.105 1 95.38 60 LYS B O 1
ATOM 1651 N N . GLY B 1 61 ? 4 -33.75 -6.168 1 95.31 61 GLY B N 1
ATOM 1652 C CA . GLY B 1 61 ? 5.387 -33.469 -6.516 1 95.31 61 GLY B CA 1
ATOM 1653 C C . GLY B 1 61 ? 5.543 -32.656 -7.781 1 95.31 61 GLY B C 1
ATOM 1654 O O . GLY B 1 61 ? 6.594 -32.062 -8.016 1 95.31 61 GLY B O 1
ATOM 1655 N N . MET B 1 62 ? 4.457 -32.688 -8.727 1 95.88 62 MET B N 1
ATOM 1656 C CA . MET B 1 62 ? 4.48 -31.812 -9.906 1 95.88 62 MET B CA 1
ATOM 1657 C C . MET B 1 62 ? 4.672 -30.359 -9.508 1 95.88 62 MET B C 1
ATOM 1659 O O . MET B 1 62 ? 4.086 -29.891 -8.531 1 95.88 62 MET B O 1
ATOM 1663 N N . THR B 1 63 ? 5.547 -29.656 -10.273 1 96.25 63 THR B N 1
ATOM 1664 C CA . THR B 1 63 ? 5.867 -28.281 -9.898 1 96.25 63 THR B CA 1
ATOM 1665 C C . THR B 1 63 ? 5.613 -27.328 -11.062 1 96.25 63 THR B C 1
ATOM 1667 O O . THR B 1 63 ? 5.633 -27.75 -12.219 1 96.25 63 THR B O 1
ATOM 1670 N N . TRP B 1 64 ? 5.215 -26.125 -10.766 1 95.75 64 TRP B N 1
ATOM 1671 C CA . TRP B 1 64 ? 5.133 -25.016 -11.711 1 95.75 64 TRP B CA 1
ATOM 1672 C C . TRP B 1 64 ? 6.039 -23.859 -11.273 1 95.75 64 TRP B C 1
ATOM 1674 O O . TRP B 1 64 ? 6.172 -23.594 -10.078 1 95.75 64 TRP B O 1
ATOM 1684 N N . THR B 1 65 ? 6.742 -23.25 -12.188 1 95.5 65 THR B N 1
ATOM 1685 C CA . THR B 1 65 ? 7.531 -22.047 -11.969 1 95.5 65 THR B CA 1
ATOM 1686 C C . THR B 1 65 ? 6.887 -20.844 -12.648 1 95.5 65 THR B C 1
ATOM 1688 O O . THR B 1 65 ? 6.594 -20.875 -13.844 1 95.5 65 THR B O 1
ATOM 1691 N N . ILE B 1 66 ? 6.656 -19.812 -11.898 1 96.62 66 ILE B N 1
ATOM 1692 C CA . ILE B 1 66 ? 5.98 -18.625 -12.414 1 96.62 66 ILE B CA 1
ATOM 1693 C C . ILE B 1 66 ? 6.859 -17.391 -12.195 1 96.62 66 ILE B C 1
ATOM 1695 O O . ILE B 1 66 ? 6.938 -16.875 -11.086 1 96.62 66 ILE B O 1
ATOM 1699 N N . PRO B 1 67 ? 7.477 -16.938 -13.242 1 95 67 PRO B N 1
ATOM 1700 C CA . PRO B 1 67 ? 8.297 -15.727 -13.078 1 95 67 PRO B CA 1
ATOM 1701 C C . PRO B 1 67 ? 7.469 -14.492 -12.742 1 95 67 PRO B C 1
ATOM 1703 O O . PRO B 1 67 ? 6.344 -14.352 -13.234 1 95 67 PRO B O 1
ATOM 1706 N N . GLU B 1 68 ? 8.062 -13.562 -11.953 1 94.38 68 GLU B N 1
ATOM 1707 C CA . GLU B 1 68 ? 7.363 -12.367 -11.477 1 94.38 68 GLU B CA 1
ATOM 1708 C C . GLU B 1 68 ? 6.871 -11.516 -12.641 1 94.38 68 GLU B C 1
ATOM 1710 O O . GLU B 1 68 ? 5.812 -10.891 -12.547 1 94.38 68 GLU B O 1
ATOM 1715 N N . HIS B 1 69 ? 7.605 -11.477 -13.75 1 90.69 69 HIS B N 1
ATOM 1716 C CA . HIS B 1 69 ? 7.16 -10.656 -14.867 1 90.69 69 HIS B CA 1
ATOM 1717 C C . HIS B 1 69 ? 5.859 -11.188 -15.461 1 90.69 69 HIS B C 1
ATOM 1719 O O . HIS B 1 69 ? 5.055 -10.414 -15.992 1 90.69 69 HIS B O 1
ATOM 1725 N N . LYS B 1 70 ? 5.609 -12.508 -15.422 1 94.31 70 LYS B N 1
ATOM 1726 C CA . LYS B 1 70 ? 4.328 -13.07 -15.844 1 94.31 70 LYS B CA 1
ATOM 1727 C C . LYS B 1 70 ? 3.221 -12.703 -14.852 1 94.31 70 LYS B C 1
ATOM 1729 O O . LYS B 1 70 ? 2.08 -12.461 -15.25 1 94.31 70 LYS B O 1
ATOM 1734 N N . LEU B 1 71 ? 3.59 -12.648 -13.555 1 95.31 71 LEU B N 1
ATOM 1735 C CA . LEU B 1 71 ? 2.641 -12.219 -12.531 1 95.31 71 LEU B CA 1
ATOM 1736 C C . LEU B 1 71 ? 2.256 -10.758 -12.734 1 95.31 71 LEU B C 1
ATOM 1738 O O . LEU B 1 71 ? 1.089 -10.391 -12.57 1 95.31 71 LEU B O 1
ATOM 1742 N N . ASP B 1 72 ? 3.211 -9.93 -13.117 1 90.94 72 ASP B N 1
ATOM 1743 C CA . ASP B 1 72 ? 2.967 -8.516 -13.391 1 90.94 72 ASP B CA 1
ATOM 1744 C C . ASP B 1 72 ? 1.996 -8.344 -14.555 1 90.94 72 ASP B C 1
ATOM 1746 O O . ASP B 1 72 ? 1.094 -7.508 -14.5 1 90.94 72 ASP B O 1
ATOM 1750 N N . LYS B 1 73 ? 2.23 -9.156 -15.562 1 92.31 73 LYS B N 1
ATOM 1751 C CA . LYS B 1 73 ? 1.347 -9.094 -16.719 1 92.31 73 LYS B CA 1
ATOM 1752 C C . LYS B 1 73 ? -0.064 -9.547 -16.359 1 92.31 73 LYS B C 1
ATOM 1754 O O . LYS B 1 73 ? -1.047 -8.969 -16.828 1 92.31 73 LYS B O 1
ATOM 1759 N N . ALA B 1 74 ? -0.13 -10.586 -15.578 1 95.56 74 ALA B N 1
ATOM 1760 C CA . ALA B 1 74 ? -1.42 -11.094 -15.125 1 95.56 74 ALA B CA 1
ATOM 1761 C C . ALA B 1 74 ? -2.154 -10.055 -14.281 1 95.56 74 ALA B C 1
ATOM 1763 O O . ALA B 1 74 ? -3.363 -9.867 -14.438 1 95.56 74 ALA B O 1
ATOM 1764 N N . LEU B 1 75 ? -1.433 -9.359 -13.352 1 91.75 75 LEU B N 1
ATOM 1765 C CA . LEU B 1 75 ? -2.002 -8.305 -12.516 1 91.75 75 LEU B CA 1
ATOM 1766 C C . LEU B 1 75 ? -2.553 -7.168 -13.375 1 91.75 75 LEU B C 1
ATOM 1768 O O . LEU B 1 75 ? -3.65 -6.668 -13.125 1 91.75 75 LEU B O 1
ATOM 1772 N N . ALA B 1 76 ? -1.801 -6.809 -14.398 1 90.25 76 ALA B N 1
AT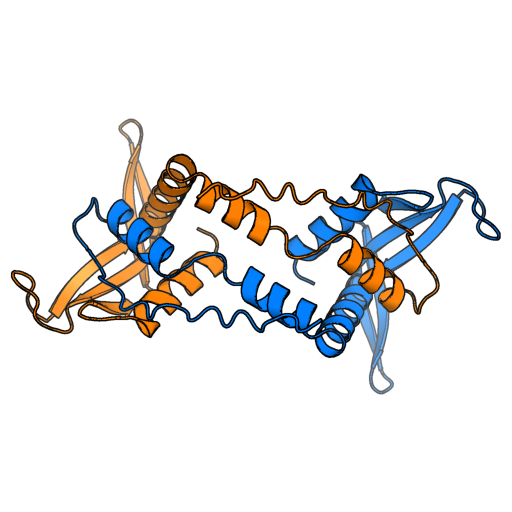OM 1773 C CA . ALA B 1 76 ? -2.23 -5.742 -15.297 1 90.25 76 ALA B CA 1
ATOM 1774 C C . ALA B 1 76 ? -3.5 -6.133 -16.047 1 90.25 76 ALA B C 1
ATOM 1776 O O . ALA B 1 76 ? -4.418 -5.324 -16.188 1 90.25 76 ALA B O 1
ATOM 1777 N N . ALA B 1 77 ? -3.529 -7.336 -16.469 1 93.75 77 ALA B N 1
ATOM 1778 C CA . ALA B 1 77 ? -4.707 -7.84 -17.172 1 93.75 77 ALA B CA 1
ATOM 1779 C C . ALA B 1 77 ? -5.922 -7.879 -16.25 1 93.75 77 ALA B C 1
ATOM 1781 O O . ALA B 1 77 ? -7.023 -7.492 -16.641 1 93.75 77 ALA B O 1
ATOM 1782 N N . TYR B 1 78 ? -5.668 -8.367 -15.094 1 92.62 78 TYR B N 1
ATOM 1783 C CA . TYR B 1 78 ? -6.738 -8.461 -14.109 1 92.62 78 TYR B CA 1
ATOM 1784 C C . TYR B 1 78 ? -7.305 -7.078 -13.789 1 92.62 78 TYR B C 1
ATOM 1786 O O . TYR B 1 78 ? -8.523 -6.91 -13.695 1 92.62 78 TYR B O 1
ATOM 1794 N N . ARG B 1 79 ? -6.465 -6.062 -13.641 1 86.88 79 ARG B N 1
ATOM 1795 C CA . ARG B 1 79 ? -6.871 -4.688 -13.367 1 86.88 79 ARG B CA 1
ATOM 1796 C C . ARG B 1 79 ? -7.723 -4.137 -14.508 1 86.88 79 ARG B C 1
ATOM 1798 O O . ARG B 1 79 ? -8.672 -3.383 -14.273 1 86.88 79 ARG B O 1
ATOM 1805 N N . LYS B 1 80 ? -7.383 -4.555 -15.664 1 90.44 80 LYS B N 1
ATOM 1806 C CA . LYS B 1 80 ? -8.117 -4.094 -16.844 1 90.44 80 LYS B CA 1
ATOM 1807 C C . LYS B 1 80 ? -9.484 -4.762 -16.922 1 90.44 80 LYS B C 1
ATOM 1809 O O . LYS B 1 80 ? -10.453 -4.152 -17.391 1 90.44 80 LYS B O 1
ATOM 1814 N N . GLN B 1 81 ? -9.523 -5.988 -16.438 1 91.44 81 GLN B N 1
ATOM 1815 C CA . GLN B 1 81 ? -10.711 -6.812 -16.609 1 91.44 81 GLN B CA 1
ATOM 1816 C C . GLN B 1 81 ? -11.695 -6.602 -15.469 1 91.44 81 GLN B C 1
ATOM 1818 O O . GLN B 1 81 ? -12.906 -6.754 -15.648 1 91.44 81 GLN B O 1
ATOM 1823 N N . GLU B 1 82 ? -11.102 -6.422 -14.344 1 90 82 GLU B N 1
ATOM 1824 C CA . GLU B 1 82 ? -11.93 -6.355 -13.141 1 90 82 GLU B CA 1
ATOM 1825 C C . GLU B 1 82 ? -11.914 -4.953 -12.539 1 90 82 GLU B C 1
ATOM 1827 O O . GLU B 1 82 ? -11.047 -4.629 -11.727 1 90 82 GLU B O 1
ATOM 1832 N N . HIS B 1 83 ? -12.992 -4.242 -12.688 1 83.44 83 HIS B N 1
ATOM 1833 C CA . HIS B 1 83 ? -13.086 -2.842 -12.289 1 83.44 83 HIS B CA 1
ATOM 1834 C C . HIS B 1 83 ? -13.062 -2.701 -10.766 1 83.44 83 HIS B C 1
ATOM 1836 O O . HIS B 1 83 ? -12.453 -1.771 -10.234 1 83.44 83 HIS B O 1
ATOM 1842 N N . THR B 1 84 ? -13.695 -3.695 -10.117 1 75.56 84 THR B N 1
ATOM 1843 C CA . THR B 1 84 ? -13.734 -3.639 -8.664 1 75.56 84 THR B CA 1
ATOM 1844 C C . THR B 1 84 ? -12.336 -3.805 -8.078 1 75.56 84 THR B C 1
ATOM 1846 O O . THR B 1 84 ? -11.984 -3.152 -7.094 1 75.56 84 THR B O 1
ATOM 1849 N N . PHE B 1 85 ? -11.602 -4.656 -8.688 1 83.12 85 PHE B N 1
ATOM 1850 C CA . PHE B 1 85 ? -10.227 -4.852 -8.25 1 83.12 85 PHE B CA 1
ATOM 1851 C C . PHE B 1 85 ? -9.391 -3.604 -8.508 1 83.12 85 PHE B C 1
ATOM 1853 O O . PHE B 1 85 ? -8.633 -3.166 -7.641 1 83.12 85 PHE B O 1
ATOM 1860 N N . LYS B 1 86 ? -9.586 -3.08 -9.672 1 77.25 86 LYS B N 1
ATOM 1861 C CA . LYS B 1 86 ? -8.867 -1.861 -10.031 1 77.25 86 LYS B CA 1
ATOM 1862 C C . LYS B 1 86 ? -9.109 -0.755 -9.016 1 77.25 86 LYS B C 1
ATOM 1864 O O . LYS B 1 86 ? -8.164 -0.093 -8.57 1 77.25 86 LYS B O 1
ATOM 1869 N N . GLN B 1 87 ? -10.273 -0.611 -8.648 1 69.88 87 GLN B N 1
ATOM 1870 C CA . GLN B 1 87 ? -10.641 0.442 -7.703 1 69.88 87 GLN B CA 1
ATOM 1871 C C . GLN B 1 87 ? -10.078 0.161 -6.316 1 69.88 87 GLN B C 1
ATOM 1873 O O . GLN B 1 87 ? -9.594 1.072 -5.641 1 69.88 87 GLN B O 1
ATOM 1878 N N . ARG B 1 88 ? -10.156 -1.156 -5.953 1 70.12 88 ARG B N 1
ATOM 1879 C CA . ARG B 1 88 ? -9.648 -1.536 -4.641 1 70.12 88 ARG B CA 1
ATOM 1880 C C . ARG B 1 88 ? -8.148 -1.27 -4.531 1 70.12 88 ARG B C 1
ATOM 1882 O O . ARG B 1 88 ? -7.676 -0.75 -3.52 1 70.12 88 ARG B O 1
ATOM 1889 N N . ILE B 1 89 ? -7.508 -1.653 -5.551 1 68.62 89 ILE B N 1
ATOM 1890 C CA . ILE B 1 89 ? -6.059 -1.481 -5.539 1 68.62 89 ILE B CA 1
ATOM 1891 C C . ILE B 1 89 ? -5.715 0.006 -5.527 1 68.62 89 ILE B C 1
ATOM 1893 O O . ILE B 1 89 ? -4.758 0.423 -4.867 1 68.62 89 ILE B O 1
ATOM 1897 N N . LYS B 1 90 ? -6.5 0.695 -6.258 1 63 90 LYS B N 1
ATOM 1898 C CA . LYS B 1 90 ? -6.301 2.143 -6.273 1 63 90 LYS B CA 1
ATOM 1899 C C . LYS B 1 90 ? -6.555 2.748 -4.898 1 63 90 LYS B C 1
ATOM 1901 O O . LYS B 1 90 ? -5.793 3.602 -4.438 1 63 90 LYS B O 1
ATOM 1906 N N . LYS B 1 91 ? -7.66 2.297 -4.332 1 58.09 91 LYS B N 1
ATOM 1907 C CA . LYS B 1 91 ? -8.055 2.82 -3.029 1 58.09 91 LYS B CA 1
ATOM 1908 C C . LYS B 1 91 ? -7.105 2.35 -1.933 1 58.09 91 LYS B C 1
ATOM 1910 O O . LYS B 1 91 ? -6.836 3.084 -0.979 1 58.09 91 LYS B O 1
ATOM 1915 N N . ALA B 1 92 ? -6.906 0.996 -2.039 1 55.84 92 ALA B N 1
ATOM 1916 C CA . ALA B 1 92 ? -5.965 0.448 -1.063 1 55.84 92 ALA B CA 1
ATOM 1917 C C . ALA B 1 92 ? -4.648 1.222 -1.076 1 55.84 92 ALA B C 1
ATOM 1919 O O . ALA B 1 92 ? -3.959 1.302 -0.057 1 55.84 92 ALA B O 1
ATOM 1920 N N . ALA B 1 93 ? -4.578 1.729 -2.309 1 55.5 93 ALA B N 1
ATOM 1921 C CA . ALA B 1 93 ? -3.385 2.566 -2.406 1 55.5 93 ALA B CA 1
ATOM 1922 C C . ALA B 1 93 ? -3.525 3.824 -1.554 1 55.5 93 ALA B C 1
ATOM 1924 O O . ALA B 1 93 ? -2.527 4.441 -1.175 1 55.5 93 ALA B O 1
ATOM 1925 N N . ILE B 1 94 ? -4.867 4.039 -1.199 1 55.81 94 ILE B N 1
ATOM 1926 C CA . ILE B 1 94 ? -5.109 5.238 -0.402 1 55.81 94 ILE B CA 1
ATOM 1927 C C . ILE B 1 94 ? -5.262 4.855 1.069 1 55.81 94 ILE B C 1
ATOM 1929 O O . ILE B 1 94 ? -6.328 4.41 1.493 1 55.81 94 ILE B O 1
ATOM 1933 N N . TYR B 1 95 ? -4.25 4.863 1.789 1 66.38 95 TYR B N 1
ATOM 1934 C CA . TYR B 1 95 ? -4.145 4.395 3.166 1 66.38 95 TYR B CA 1
ATOM 1935 C C . TYR B 1 95 ? -4.465 5.516 4.148 1 66.38 95 TYR B C 1
ATOM 1937 O O . TYR B 1 95 ? -4.949 5.262 5.254 1 66.38 95 TYR B O 1
ATOM 1945 N N . LEU B 1 96 ? -4.387 6.684 3.646 1 76.44 96 LEU B N 1
ATOM 1946 C CA . LEU B 1 96 ? -4.504 7.816 4.559 1 76.44 96 LEU B CA 1
ATOM 1947 C C . LEU B 1 96 ? -5.664 8.719 4.148 1 76.44 96 LEU B C 1
ATOM 1949 O O . LEU B 1 96 ? -5.746 9.148 2.998 1 76.44 96 LEU B O 1
ATOM 1953 N N . SER B 1 97 ? -6.703 8.812 4.938 1 77.88 97 SER B N 1
ATOM 1954 C CA . SER B 1 97 ? -7.797 9.742 4.684 1 77.88 97 SER B CA 1
ATOM 1955 C C . SER B 1 97 ? -7.383 11.18 4.992 1 77.88 97 SER B C 1
ATOM 1957 O O . SER B 1 97 ? -6.367 11.406 5.656 1 77.88 97 SER B O 1
ATOM 1959 N N . PRO B 1 98 ? -8.164 12.062 4.543 1 83.69 98 PRO B N 1
ATOM 1960 C CA . PRO B 1 98 ? -7.902 13.453 4.926 1 83.69 98 PRO B CA 1
ATOM 1961 C C . PRO B 1 98 ? -7.93 13.664 6.441 1 83.69 98 PRO B C 1
ATOM 1963 O O . PRO B 1 98 ? -7.133 14.438 6.973 1 83.69 98 PRO B O 1
ATOM 1966 N N . ARG B 1 99 ? -8.773 13.008 7.078 1 86.69 99 ARG B N 1
ATOM 1967 C CA . ARG B 1 99 ? -8.844 13.102 8.531 1 86.69 99 ARG B CA 1
ATOM 1968 C C . ARG B 1 99 ? -7.559 12.586 9.18 1 86.69 99 ARG B C 1
ATOM 1970 O O . ARG B 1 99 ? -7.07 13.164 10.148 1 86.69 99 ARG B O 1
ATOM 1977 N N . ASP B 1 100 ? -7.109 11.531 8.648 1 88.31 100 ASP B N 1
ATOM 1978 C CA . ASP B 1 100 ? -5.855 10.977 9.156 1 88.31 100 ASP B CA 1
ATOM 1979 C C . ASP B 1 100 ? -4.711 11.977 8.984 1 88.31 100 ASP B C 1
ATOM 1981 O O . ASP B 1 100 ? -3.895 12.148 9.891 1 88.31 100 ASP B O 1
ATOM 1985 N N . ALA B 1 101 ? -4.684 12.57 7.754 1 90.75 101 ALA B N 1
ATOM 1986 C CA . ALA B 1 101 ? -3.656 13.578 7.488 1 90.75 101 ALA B CA 1
ATOM 1987 C C . ALA B 1 101 ? -3.73 14.719 8.5 1 90.75 101 ALA B C 1
ATOM 1989 O O . ALA B 1 101 ? -2.703 15.18 9 1 90.75 101 ALA B O 1
ATOM 1990 N N . GLU B 1 102 ? -4.914 15.203 8.859 1 93.31 102 GLU B N 1
ATOM 1991 C CA . GLU B 1 102 ? -5.137 16.25 9.844 1 93.31 102 GLU B CA 1
ATOM 1992 C C . GLU B 1 102 ? -4.578 15.867 11.203 1 93.31 102 GLU B C 1
ATOM 1994 O O . GLU B 1 102 ? -3.855 16.641 11.836 1 93.31 102 GLU B O 1
ATOM 1999 N N . VAL B 1 103 ? -4.848 14.68 11.656 1 93.75 103 VAL B N 1
ATOM 2000 C CA . VAL B 1 103 ? -4.449 14.219 12.977 1 93.75 103 VAL B CA 1
ATOM 2001 C C . VAL B 1 103 ? -2.934 14.062 13.039 1 93.75 103 VAL B C 1
ATOM 2003 O O . VAL B 1 103 ? -2.305 14.43 14.031 1 93.75 103 VAL B O 1
ATOM 2006 N N . ILE B 1 104 ? -2.387 13.508 11.992 1 94.69 104 ILE B N 1
ATOM 2007 C CA . ILE B 1 104 ? -0.948 13.266 11.961 1 94.69 104 ILE B CA 1
ATOM 2008 C C . ILE B 1 104 ? -0.201 14.594 12.039 1 94.69 104 ILE B C 1
ATOM 2010 O O . ILE B 1 104 ? 0.749 14.742 12.812 1 94.69 104 ILE B O 1
ATOM 2014 N N . ILE B 1 105 ? -0.625 15.586 11.289 1 96.38 105 ILE B N 1
ATOM 2015 C CA . ILE B 1 105 ? 0.013 16.906 11.312 1 96.38 105 ILE B CA 1
ATOM 2016 C C . ILE B 1 105 ? -0.162 17.531 12.688 1 96.38 105 ILE B C 1
ATOM 2018 O O . ILE B 1 105 ? 0.777 18.125 13.227 1 96.38 105 ILE B O 1
ATOM 2022 N N . LEU B 1 106 ? -1.336 17.422 13.258 1 96.38 106 LEU B N 1
ATOM 2023 C CA . LEU B 1 106 ? -1.615 17.969 14.578 1 96.38 106 LEU B CA 1
ATOM 2024 C C . LEU B 1 106 ? -0.677 17.375 15.625 1 96.38 106 LEU B C 1
ATOM 2026 O O . LEU B 1 106 ? -0.066 18.109 16.406 1 96.38 106 LEU B O 1
ATOM 2030 N N . LEU B 1 107 ? -0.512 16.062 15.594 1 95.44 107 LEU B N 1
ATOM 2031 C CA . LEU B 1 107 ? 0.352 15.359 16.531 1 95.44 107 LEU B CA 1
ATOM 2032 C C . LEU B 1 107 ? 1.815 15.719 16.312 1 95.44 107 LEU B C 1
ATOM 2034 O O . LEU B 1 107 ? 2.562 15.953 17.266 1 95.44 107 LEU B O 1
ATOM 2038 N N . ALA B 1 108 ? 2.162 15.789 15.031 1 95.31 108 ALA B N 1
ATOM 2039 C CA . ALA B 1 108 ? 3.557 16.047 14.672 1 95.31 108 ALA B CA 1
ATOM 2040 C C . ALA B 1 108 ? 3.986 17.438 15.086 1 95.31 108 ALA B C 1
ATOM 2042 O O . ALA B 1 108 ? 5.176 17.703 15.305 1 95.31 108 ALA B O 1
ATOM 2043 N N . THR B 1 109 ? 3.014 18.391 15.203 1 95.62 109 THR B N 1
ATOM 2044 C CA . THR B 1 109 ? 3.314 19.781 15.531 1 95.62 109 THR B CA 1
ATOM 2045 C C . THR B 1 109 ? 2.902 20.109 16.969 1 95.62 109 THR B C 1
ATOM 2047 O O . THR B 1 109 ? 2.771 21.281 17.328 1 95.62 109 THR B O 1
ATOM 2050 N N . HIS B 1 110 ? 2.633 19.109 17.75 1 95.06 110 HIS B N 1
ATOM 2051 C CA . HIS B 1 110 ? 2.234 19.25 19.156 1 95.06 110 HIS B CA 1
ATOM 2052 C C . HIS B 1 110 ? 0.984 20.109 19.281 1 95.06 110 HIS B C 1
ATOM 2054 O O . HIS B 1 110 ? 0.943 21.016 20.109 1 95.06 110 HIS B O 1
ATOM 2060 N N . ASN B 1 111 ? 0.062 19.984 18.328 1 93.25 111 ASN B N 1
ATOM 2061 C CA . ASN B 1 111 ? -1.28 20.562 18.328 1 93.25 111 ASN B CA 1
ATOM 2062 C C . ASN B 1 111 ? -1.265 22.031 17.953 1 93.25 111 ASN B C 1
ATOM 2064 O O . ASN B 1 111 ? -2.189 22.781 18.281 1 93.25 111 ASN B O 1
ATOM 2068 N N . ILE B 1 112 ? -0.255 22.406 17.281 1 92 112 ILE B N 1
ATOM 2069 C CA . ILE B 1 112 ? -0.14 23.812 16.906 1 92 112 ILE B CA 1
ATOM 2070 C C . ILE B 1 112 ? -0.837 24.031 15.562 1 92 112 ILE B C 1
ATOM 2072 O O . ILE B 1 112 ? -1.592 25 15.398 1 92 112 ILE B O 1
ATOM 2076 N N . VAL B 1 113 ? -0.577 23.188 14.609 1 92.56 113 VAL B N 1
ATOM 2077 C CA . VAL B 1 113 ? -1.071 23.391 13.258 1 92.56 113 VAL B CA 1
ATOM 2078 C C . VAL B 1 113 ? -2.346 22.578 13.039 1 92.56 113 VAL B C 1
ATOM 2080 O O . VAL B 1 113 ? -2.309 21.344 13.016 1 92.56 113 VAL B O 1
ATOM 2083 N N . GLN B 1 114 ? -3.436 23.219 12.898 1 93.44 114 GLN B N 1
ATOM 2084 C CA . GLN B 1 114 ? -4.703 22.625 12.484 1 93.44 114 GLN B CA 1
ATOM 2085 C C . GLN B 1 114 ? -5.02 22.984 11.031 1 93.44 114 GLN B C 1
ATOM 2087 O O . GLN B 1 114 ? -5.289 24.141 10.711 1 93.44 114 GLN B O 1
ATOM 2092 N N . LEU B 1 115 ? -4.977 21.969 10.195 1 92.88 115 LEU B N 1
ATOM 2093 C CA . LEU B 1 115 ? -5.117 22.188 8.766 1 92.88 115 LEU B CA 1
ATOM 2094 C C . LEU B 1 115 ? -6.539 22.625 8.422 1 92.88 115 LEU B C 1
ATOM 2096 O O . LEU B 1 115 ? -6.742 23.5 7.57 1 92.88 115 LEU B O 1
ATOM 2100 N N . GLU B 1 116 ? -7.645 22.047 9.156 1 91.38 116 GLU B N 1
ATOM 2101 C CA . GLU B 1 116 ? -9.062 22.266 8.883 1 91.38 116 GLU B CA 1
ATOM 2102 C C . GLU B 1 116 ? -9.398 21.953 7.426 1 91.38 116 GLU B C 1
ATOM 2104 O O . GLU B 1 116 ? -10.008 22.766 6.734 1 91.38 116 GLU B O 1
ATOM 2109 N N . LEU B 1 117 ? -8.953 20.781 7 1 86.62 117 LEU B N 1
ATOM 2110 C CA . LEU B 1 117 ? -9.188 20.375 5.621 1 86.62 117 LEU B CA 1
ATOM 2111 C C . LEU B 1 117 ? -10.688 20.312 5.32 1 86.62 117 LEU B C 1
ATOM 2113 O O . LEU B 1 117 ? -11.477 19.906 6.176 1 86.62 117 LEU B O 1
ATOM 2117 N N . MET B 1 118 ? -11.188 20.844 4.16 1 75.25 118 MET B N 1
ATOM 2118 C CA . MET B 1 118 ? -12.578 20.844 3.738 1 75.25 118 MET B CA 1
ATOM 2119 C C . MET B 1 118 ? -12.992 19.469 3.217 1 75.25 118 MET B C 1
ATOM 2121 O O . MET B 1 118 ? -12.797 19.172 2.037 1 75.25 118 MET B O 1
ATOM 2125 N N . ILE B 1 119 ? -13.195 18.672 4.055 1 65.75 119 ILE B N 1
ATOM 2126 C CA . ILE B 1 119 ? -13.578 17.328 3.643 1 65.75 119 ILE B CA 1
ATOM 2127 C C . ILE B 1 119 ? -15.07 17.297 3.309 1 65.75 119 ILE B C 1
ATOM 2129 O O . ILE B 1 119 ? -15.906 17.641 4.145 1 65.75 119 ILE B O 1
ATOM 2133 N N . SER B 1 120 ? -15.414 17.484 2.006 1 54.31 120 SER B N 1
ATOM 2134 C CA . SER B 1 120 ? -16.828 17.281 1.688 1 54.31 120 SER B CA 1
ATOM 2135 C C . SER B 1 120 ? -17.281 15.891 2.125 1 54.31 120 SER B C 1
ATOM 2137 O O . SER B 1 120 ? -16.516 14.93 2.078 1 54.31 120 SER B O 1
ATOM 2139 N N . PRO B 1 121 ? -18.469 15.977 2.801 1 44.59 121 PRO B N 1
ATOM 2140 C CA . PRO B 1 121 ? -18.984 14.656 3.178 1 44.59 121 PRO B CA 1
ATOM 2141 C C . PRO B 1 121 ? -18.906 13.641 2.039 1 44.59 121 PRO B C 1
ATOM 2143 O O . PRO B 1 121 ? -19.203 13.969 0.89 1 44.59 121 PRO B O 1
ATOM 2146 N N . ILE B 1 122 ? -17.953 13.102 1.938 1 41.16 122 ILE B N 1
ATOM 2147 C CA . ILE B 1 122 ? -18 12.031 0.95 1 41.16 122 ILE B CA 1
ATOM 2148 C C . ILE B 1 122 ? -19.406 11.414 0.928 1 41.16 122 ILE B C 1
ATOM 2150 O O . ILE B 1 122 ? -19.891 10.906 1.945 1 41.16 122 ILE B O 1
ATOM 2154 N N . GLN B 1 123 ? -20.312 11.945 0.024 1 34.81 123 GLN B N 1
ATOM 2155 C CA . GLN B 1 123 ? -21.5 11.141 -0.239 1 34.81 123 GLN B CA 1
ATOM 2156 C C . GLN B 1 123 ? -21.125 9.695 -0.556 1 34.81 123 GLN B C 1
ATOM 2158 O O . GLN B 1 123 ? -20.5 9.422 -1.579 1 34.81 123 GLN B O 1
ATOM 2163 N N . ILE B 1 124 ? -20.734 9.148 0.306 1 31.41 124 ILE B N 1
ATOM 2164 C CA . ILE B 1 124 ? -20.766 7.734 -0.041 1 31.41 124 ILE B CA 1
ATOM 2165 C C . ILE B 1 124 ? -22.078 7.422 -0.776 1 31.41 124 ILE B C 1
ATOM 2167 O O . ILE B 1 124 ? -23.156 7.508 -0.194 1 31.41 124 ILE B O 1
ATOM 2171 N N . ARG B 1 125 ? -22.156 7.785 -2.064 1 31.11 125 ARG B N 1
ATOM 2172 C CA . ARG B 1 125 ? -23.297 7.223 -2.777 1 31.11 125 ARG B CA 1
ATOM 2173 C C . ARG B 1 125 ? -23.484 5.75 -2.43 1 31.11 125 ARG B C 1
ATOM 2175 O O . ARG B 1 125 ? -22.641 4.914 -2.75 1 31.11 125 ARG B O 1
ATOM 2182 N N . GLU B 1 126 ? -24.062 5.586 -1.435 1 27.22 126 GLU B N 1
ATOM 2183 C CA . GLU B 1 126 ? -24.688 4.277 -1.243 1 27.22 126 GLU B CA 1
ATOM 2184 C C . GLU B 1 126 ? -25.578 3.912 -2.428 1 27.22 126 GLU B C 1
ATOM 2186 O O . GLU B 1 126 ? -26.594 4.566 -2.674 1 27.22 126 GLU B O 1
ATOM 2191 N N . LYS B 1 127 ? -25.109 3.73 -3.633 1 28.17 127 LYS B N 1
ATOM 2192 C CA . LYS B 1 127 ? -26.141 3.09 -4.453 1 28.17 127 LYS B CA 1
ATOM 2193 C C . LYS B 1 127 ? -26.875 1.999 -3.676 1 28.17 127 LYS B C 1
ATOM 2195 O O . LYS B 1 127 ? -26.234 1.145 -3.055 1 28.17 127 LYS B O 1
ATOM 2200 N N . PRO B 1 128 ? -28.109 2.268 -3.514 1 26.48 128 PRO B N 1
ATOM 2201 C CA . PRO B 1 128 ? -28.969 1.209 -2.992 1 26.48 128 PRO B CA 1
ATOM 2202 C C . PRO B 1 128 ? -28.766 -0.129 -3.695 1 26.48 128 PRO B C 1
ATOM 2204 O O . PRO B 1 128 ? -28.578 -0.166 -4.914 1 26.48 128 PRO B O 1
ATOM 2207 N N . TYR B 1 129 ? -28.031 -0.953 -3.178 1 21.67 129 TYR B N 1
ATOM 2208 C CA . TYR B 1 129 ? -28.344 -2.291 -3.658 1 21.67 129 TYR B CA 1
ATOM 2209 C C . TYR B 1 129 ? -29.859 -2.482 -3.766 1 21.67 129 TYR B C 1
ATOM 2211 O O . TYR B 1 129 ? -30.578 -2.387 -2.768 1 21.67 129 TYR B O 1
ATOM 2219 N N . TYR B 1 130 ? -30.484 -1.935 -4.832 1 21.78 130 TYR B N 1
ATOM 2220 C CA . TYR B 1 130 ? -31.734 -2.613 -5.152 1 21.78 130 TYR B CA 1
ATOM 2221 C C . TYR B 1 130 ? -31.547 -4.129 -5.133 1 21.78 130 TYR B C 1
ATOM 2223 O O . TYR B 1 130 ? -30.625 -4.656 -5.746 1 21.78 130 TYR B O 1
ATOM 2231 N N . LEU B 1 131 ? -32.062 -4.781 -4.086 1 19.38 131 LEU B N 1
ATOM 2232 C CA . LEU B 1 131 ? -32.719 -6.066 -4.289 1 19.38 131 LEU B CA 1
ATOM 2233 C C . LEU B 1 131 ? -33.719 -5.988 -5.438 1 19.38 131 LEU B C 1
ATOM 2235 O O . LEU B 1 131 ? -34.438 -4.992 -5.578 1 19.38 131 LEU B O 1
#

Solvent-accessible surface area (backbone atoms only — not comparable to full-atom values): 14709 Å² total; per-residue (Å²): 107,58,67,66,58,55,51,39,35,53,47,37,44,62,73,23,47,66,33,42,40,74,77,37,80,79,39,72,46,77,41,81,43,80,52,96,91,38,78,43,80,44,79,29,54,25,37,29,37,28,26,75,38,70,49,91,90,44,50,59,69,46,67,49,78,45,44,40,68,41,42,36,52,19,48,53,51,46,40,72,72,31,61,69,56,35,49,43,45,56,43,31,61,54,62,54,51,61,65,51,37,42,51,28,46,15,53,44,50,75,67,67,52,75,53,69,59,61,72,68,76,71,73,69,73,68,70,73,76,74,128,108,58,67,64,55,54,50,39,35,53,47,38,43,63,73,21,48,69,34,43,40,74,77,38,78,81,39,72,46,77,42,81,42,79,53,96,92,37,79,42,80,42,78,30,52,24,36,29,36,28,26,75,38,72,50,90,91,43,50,59,68,47,69,50,78,46,44,39,67,42,42,34,51,19,46,53,49,46,40,72,72,32,62,71,56,35,50,45,45,56,43,31,64,55,62,55,50,61,67,52,38,44,51,29,48,17,52,43,49,73,66,66,51,76,55,69,60,60,70,66,76,72,70,70,74,67,71,70,76,75,126

Organism: NCBI:txid997887

Foldseek 3Di:
DDPVVLVVVLVVCCVPPDFKHWPDQADWDWDWDDDPNDTDIDIFRKTKMFGCHDDVPHDGGDIDIHTVVNVVVVVVVCLVVPVVVVVCVVCVVVPADPVNVQVVVCVVVVNPDGPPDPDDPPPPPPPPPDD/DDPVVLVVVLVVCCVPPDFKHWPDQADWDWDWDDDPNDTDIDIFRKTKMFGCDDDVPHDGGDIDIHTVVNVVVVVVVCLVVPVVVVVCVVCVVVPADPVNVQVVVCVVVVNPDGPPDPDPPPPPPPPPPPD

Sequence (262 aa):
MRDTLYRQMVYWIREYRTWIEVVDDNFYKEYALSRNGYINYIVSRTLVLRVYKDKGSYAKGMTWTIPEHKLDKALAAYRKQEHTFKQRIKKAAIYLSPRDAEVIILLATHNIVQLELMISPIQIREKPYYLMRDTLYRQMVYWIREYRTWIEVVDDNFYKEYALSRNGYINYIVSRTLVLRVYKDKGSYAKGMTWTIPEHKLDKALAAYRKQEHTFKQRIKKAAIYLSPRDAEVIILLATHNIVQLELMISPIQIREKPYYL

Secondary structure (DSSP, 8-state):
--HHHHHHHHHHHHHT-SSEEEEEEEEEEEEEEEETTEEEEEEEEEEEEEE-S-BTTB-TT-EEEEEHHHHHHHHHHHHHH-HHHHHHHHHHT----HHHHHHHHHHHTTT--------------------/--HHHHHHHHHHHHHT-SSEEEEEEEEEEEEEEEETTEEEEEEEEEEEEEE-S-BTTB-TT-EEEEEHHHHHHHHHHHHHH-HHHHHHHHHHT----HHHHHHHHHHHTTT--------------------

pLDDT: mean 82.63, std 18.71, range [19.33, 97.44]

Nearest PDB structures (foldseek):
  5woe-assembly1_A  TM=4.697E-01  e=1.190E+00  Homo sapiens
  4p2j-assembly1_A  TM=4.900E-01  e=6.160E+00  Mus musculus
  8tqe-assembly1_E  TM=3.456E-01  e=1.823E+00  Xenorhabdus nematophila
  7pkt-assembly1_v  TM=2.477E-01  e=2.326E+00  Chlamydomonas reinhardtii
  5woe-assembly1_A  TM=4.696E-01  e=1.353E+00  Homo sapiens

Radius of gyration: 23.77 Å; Cα contacts (8 Å, |Δi|>4): 393; chains: 2; bounding box: 57×72×59 Å